Protein AF-A0A0D2N0Z2-F1 (afdb_monomer_lite)

Foldseek 3Di:
DPPDDPDPPPPPDDDPPPPDDDPDPAQKDFDPDQPAKDALVVLVVCLVQALLSNCVVLQVLLVVLVVVCVVLVPDPPDPPPCVVVSSVLSVVFKAFPPNIKGFTQWMKGWAQFLARDIDIQIAGLVDLQFKFKFFDPPPPPPVPDDDDDQDDGIWMKGFLTKIKTWIAGHDPSDPDRGTDIAIKTKIFTWDWDPVQSPDDPPFFTKIFQDDSNDPRGIHIDRSSRTNHTWHWAAPPVQPQPCPVLDDRHPSNSNSRHHRMTTTCCVPDPRSVVVVVQPSRPRPVVSVPDD

Radius of gyration: 21.69 Å; chains: 1; bounding box: 53×76×48 Å

Organism: Hypholoma sublateritium (strain FD-334 SS-4) (NCBI:txid945553)

Sequence (290 aa):
IRHKLNESNKIREVLIREEGPELPASGYHIGKTQVHPLDLGAFAQRSSTDHAAKDFTKNLKEHLLLRIHAGLKIATKNPESGASDAAQSAQTTVLIKDNRIFNHKLARFYHTTYDVRQSEDVINPRTPHCDIVLLSDTKSGDVNQPVAGSAHRFLYARVIGIYHVNVVYIGVGMTGYKPIRFDFLHVRWFQLDPTQARGSALRLDRVSFPPIAGKDAFSFLDPSLVLRGCHLIPAYSLKRRNLEGIQLSELSKDKNDWKSYYVNRFADRDMAVRYHWGLGIGHIYSHGGA

Secondary structure (DSSP, 8-state):
-----SS-TT-------PPPPSS-SSSEEE----SSEEEHHHHHHHTTT-GGGTTHHHHHHHHHHHHHHHHTT-----TTTTHHHHHHHHHHHEEEEEEEEEEES-EEEEEE-TTS-EEEEEE-TTSSTTEEEEE-------TTS--TT----EEEEEEEEEEEEEEEE-STT----PPEEEEEEEEEEPEE-TTT-S--TTS--EEEPPPTTSTTSEEEE-GGGEEEE--EEE-GGG-BS-TT---S-TTTTGGG-BS-EEE-TTSSHHHHHHTSTT--TT-GGGG---

Structure (mmCIF, N/CA/C/O backbone):
data_AF-A0A0D2N0Z2-F1
#
_entry.id   AF-A0A0D2N0Z2-F1
#
loop_
_atom_site.group_PDB
_atom_site.id
_atom_site.type_symbol
_atom_site.label_atom_id
_atom_site.label_alt_id
_atom_site.label_comp_id
_atom_site.label_asym_id
_atom_site.label_entity_id
_atom_site.label_seq_id
_atom_site.pdbx_PDB_ins_code
_atom_site.Cartn_x
_atom_site.Cartn_y
_atom_site.Cartn_z
_atom_site.occupancy
_atom_site.B_iso_or_equiv
_atom_site.auth_seq_id
_atom_site.auth_comp_id
_atom_site.auth_asym_id
_atom_site.auth_atom_id
_atom_site.pdbx_PDB_model_num
ATOM 1 N N . ILE A 1 1 ? 3.698 -47.951 -18.303 1.00 41.03 1 ILE A N 1
ATOM 2 C CA . ILE A 1 1 ? 3.038 -47.596 -17.020 1.00 41.03 1 ILE A CA 1
ATOM 3 C C . ILE A 1 1 ? 1.730 -46.877 -17.354 1.00 41.03 1 ILE A C 1
ATOM 5 O O . ILE A 1 1 ? 1.651 -45.659 -17.342 1.00 41.03 1 ILE A O 1
ATOM 9 N N . ARG A 1 2 ? 0.739 -47.644 -17.822 1.00 35.34 2 ARG A N 1
ATOM 10 C CA . ARG A 1 2 ? -0.527 -47.157 -18.405 1.00 35.34 2 ARG A CA 1
ATOM 11 C C . ARG A 1 2 ? -1.734 -47.886 -17.797 1.00 35.34 2 ARG A C 1
ATOM 13 O O . ARG A 1 2 ? -2.730 -48.125 -18.458 1.00 35.34 2 ARG A O 1
ATOM 20 N N . HIS A 1 3 ? -1.635 -48.263 -16.525 1.00 32.38 3 HIS A N 1
ATOM 21 C CA . HIS A 1 3 ? -2.705 -48.972 -15.830 1.00 32.38 3 HIS A CA 1
ATOM 22 C C . HIS A 1 3 ? -2.626 -48.672 -14.331 1.00 32.38 3 HIS A C 1
ATOM 24 O O . HIS A 1 3 ? -1.999 -49.416 -13.588 1.00 32.38 3 HIS A O 1
ATOM 30 N N . LYS A 1 4 ? -3.159 -47.516 -13.910 1.00 34.09 4 LYS A N 1
ATOM 31 C CA . LYS A 1 4 ? -3.515 -47.193 -12.508 1.00 34.09 4 LYS A CA 1
ATOM 32 C C . LYS A 1 4 ? -4.279 -45.860 -12.432 1.00 34.09 4 LYS A C 1
ATOM 34 O O . LYS A 1 4 ? -3.919 -44.952 -11.698 1.00 34.09 4 LYS A O 1
ATOM 39 N N . LEU A 1 5 ? -5.325 -45.736 -13.252 1.00 36.50 5 LEU A N 1
ATOM 40 C CA . LEU A 1 5 ? -6.133 -44.516 -13.383 1.00 36.50 5 LEU A CA 1
ATOM 41 C C . LEU A 1 5 ? -7.601 -44.719 -12.971 1.00 36.50 5 LEU A C 1
ATOM 43 O O . LEU A 1 5 ? -8.443 -43.945 -13.394 1.00 36.50 5 LEU A O 1
ATOM 47 N N . ASN A 1 6 ? -7.931 -45.731 -12.153 1.00 34.06 6 ASN A N 1
ATOM 48 C CA . ASN A 1 6 ? -9.344 -46.075 -11.920 1.00 34.06 6 ASN A CA 1
ATOM 49 C C . ASN A 1 6 ? -9.819 -46.256 -10.470 1.00 34.06 6 ASN A C 1
ATOM 51 O O . ASN A 1 6 ? -10.928 -46.734 -10.278 1.00 34.06 6 ASN A O 1
ATOM 55 N N . GLU A 1 7 ? -9.068 -45.816 -9.452 1.00 36.16 7 GLU A N 1
ATOM 56 C CA . GLU A 1 7 ? -9.547 -45.893 -8.052 1.00 36.16 7 GLU A CA 1
ATOM 57 C C . GLU A 1 7 ? -9.571 -44.569 -7.274 1.00 36.16 7 GLU A C 1
ATOM 59 O O . GLU A 1 7 ? -9.872 -44.559 -6.086 1.00 36.16 7 GLU A O 1
ATOM 64 N N . SER A 1 8 ? -9.350 -43.417 -7.915 1.00 35.53 8 SER A N 1
ATOM 65 C CA . SER A 1 8 ? -9.354 -42.128 -7.195 1.00 35.53 8 SER A CA 1
ATOM 66 C C . SER A 1 8 ? -10.651 -41.314 -7.330 1.00 35.53 8 SER A C 1
ATOM 68 O O . SER A 1 8 ? -10.696 -40.159 -6.912 1.00 35.53 8 SER A O 1
ATOM 70 N N . ASN A 1 9 ? -11.726 -41.906 -7.865 1.00 32.72 9 ASN A N 1
ATOM 71 C CA . ASN A 1 9 ? -13.028 -41.246 -8.061 1.00 32.72 9 ASN A CA 1
ATOM 72 C C . ASN A 1 9 ? -13.924 -41.196 -6.803 1.00 32.72 9 ASN A C 1
ATOM 74 O O . ASN A 1 9 ? -15.117 -40.932 -6.916 1.00 32.72 9 ASN A O 1
ATOM 78 N N . LYS A 1 10 ? -13.372 -41.411 -5.601 1.00 32.81 10 LYS A N 1
ATOM 79 C CA . LYS A 1 10 ? -14.132 -41.384 -4.334 1.00 32.81 10 LYS A CA 1
ATOM 80 C C . LYS A 1 10 ? -13.647 -40.375 -3.286 1.00 32.81 10 LYS A C 1
ATOM 82 O O . LYS A 1 10 ? -14.035 -40.472 -2.130 1.00 32.81 10 LYS A O 1
ATOM 87 N N . ILE A 1 11 ? -12.854 -39.376 -3.682 1.00 33.84 11 ILE A N 1
ATOM 88 C CA . ILE A 1 11 ? -12.505 -38.233 -2.817 1.00 33.84 11 ILE A CA 1
ATOM 89 C C . ILE A 1 11 ? -12.782 -36.930 -3.578 1.00 33.84 11 ILE A C 1
ATOM 91 O O . ILE A 1 11 ? -11.880 -36.202 -3.987 1.00 33.84 11 ILE A O 1
ATOM 95 N N . ARG A 1 12 ? -14.063 -36.667 -3.839 1.00 35.12 12 ARG A N 1
ATOM 96 C CA . ARG A 1 12 ? -14.563 -35.382 -4.343 1.00 35.12 12 ARG A CA 1
ATOM 97 C C . ARG A 1 12 ? -15.695 -34.913 -3.440 1.00 35.12 12 ARG A C 1
ATOM 99 O O . ARG A 1 12 ? -16.848 -35.115 -3.768 1.00 35.12 12 ARG A O 1
ATOM 106 N N . GLU A 1 13 ? -15.307 -34.345 -2.306 1.00 33.53 13 GLU A N 1
ATOM 107 C CA . GLU A 1 13 ? -16.068 -33.500 -1.368 1.00 33.53 13 GLU A CA 1
ATOM 108 C C . GLU A 1 13 ? -15.085 -33.308 -0.195 1.00 33.53 13 GLU A C 1
ATOM 110 O O . GLU A 1 13 ? -14.589 -34.285 0.346 1.00 33.53 13 GLU A O 1
ATOM 115 N N . VAL A 1 14 ? -14.585 -32.139 0.200 1.00 33.41 14 VAL A N 1
ATOM 116 C CA . VAL A 1 14 ? -15.160 -30.800 0.265 1.00 33.41 14 VAL A CA 1
ATOM 117 C C . VAL A 1 14 ? -14.013 -29.798 0.058 1.00 33.41 14 VAL A C 1
ATOM 119 O O . VAL A 1 14 ? -13.230 -29.522 0.963 1.00 33.41 14 VAL A O 1
ATOM 122 N N . LEU A 1 15 ? -13.892 -29.246 -1.147 1.00 32.44 15 LEU A N 1
ATOM 123 C CA . LEU A 1 15 ? -13.246 -27.950 -1.351 1.00 32.44 15 LEU A CA 1
ATOM 124 C C . LEU A 1 15 ? -14.391 -27.014 -1.695 1.00 32.44 15 LEU A C 1
ATOM 126 O O . LEU A 1 15 ? -14.831 -26.963 -2.843 1.00 32.44 15 LEU A O 1
ATOM 130 N N . ILE A 1 16 ? -14.906 -26.321 -0.679 1.00 32.94 16 ILE A N 1
ATOM 131 C CA . ILE A 1 16 ? -15.735 -25.139 -0.888 1.00 32.94 16 ILE A CA 1
ATOM 132 C C . ILE A 1 16 ? -14.822 -24.155 -1.624 1.00 32.94 16 ILE A C 1
ATOM 134 O O . ILE A 1 16 ? -14.014 -23.452 -1.021 1.00 32.94 16 ILE A O 1
ATOM 138 N N . ARG A 1 17 ? -14.869 -24.189 -2.958 1.00 32.50 17 ARG A N 1
ATOM 139 C CA . ARG A 1 17 ? -14.455 -23.060 -3.777 1.00 32.50 17 ARG A CA 1
ATOM 140 C C . ARG A 1 17 ? -15.407 -21.948 -3.374 1.00 32.50 17 ARG A C 1
ATOM 142 O O . ARG A 1 17 ? -16.587 -22.025 -3.699 1.00 32.50 17 ARG A O 1
ATOM 149 N N . GLU A 1 18 ? -14.905 -20.965 -2.632 1.00 40.91 18 GLU A N 1
ATOM 150 C CA . GLU A 1 18 ? -15.540 -19.651 -2.629 1.00 40.91 18 GLU A CA 1
ATOM 151 C C . GLU A 1 18 ? -15.793 -19.295 -4.097 1.00 40.91 18 GLU A C 1
ATOM 153 O O . GLU A 1 18 ? -14.866 -19.341 -4.916 1.00 40.91 18 GLU A O 1
ATOM 158 N N . GLU A 1 19 ? -17.060 -19.067 -4.442 1.00 33.81 19 GLU A N 1
ATOM 159 C CA . GLU A 1 19 ? -17.438 -18.618 -5.773 1.00 33.81 19 GLU A CA 1
ATOM 160 C C . GLU A 1 19 ? -16.585 -17.396 -6.122 1.00 33.81 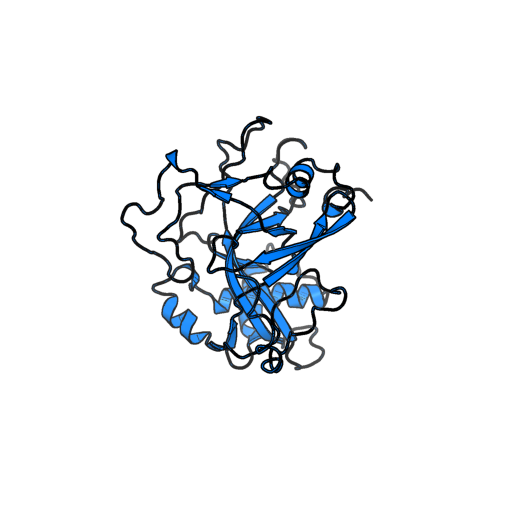19 GLU A C 1
ATOM 162 O O . GLU A 1 19 ? -16.456 -16.454 -5.332 1.00 33.81 19 GLU A O 1
ATOM 167 N N . GLY A 1 20 ? -15.929 -17.450 -7.284 1.00 37.91 20 GLY A N 1
ATOM 168 C CA . GLY A 1 20 ? -15.221 -16.291 -7.813 1.00 37.91 20 GLY A CA 1
ATOM 169 C C . GLY A 1 20 ? -16.213 -15.132 -7.925 1.00 37.91 20 GLY A C 1
ATOM 170 O O . GLY A 1 20 ? -17.356 -15.376 -8.313 1.00 37.91 20 GLY A O 1
ATOM 171 N N . PRO A 1 21 ? -15.827 -13.901 -7.551 1.00 41.78 21 PRO A N 1
ATOM 172 C CA . PRO A 1 21 ? -16.776 -12.803 -7.500 1.00 41.78 21 PRO A CA 1
ATOM 173 C C . PRO A 1 21 ? -17.404 -12.582 -8.880 1.00 41.78 21 PRO A C 1
ATOM 175 O O . PRO A 1 21 ? -16.695 -12.544 -9.888 1.00 41.78 21 PRO A O 1
ATOM 178 N N . GLU A 1 22 ? -18.731 -12.410 -8.903 1.00 40.56 22 GLU A N 1
ATOM 179 C CA . GLU A 1 22 ? -19.436 -11.707 -9.979 1.00 40.56 22 GLU A CA 1
ATOM 180 C C . GLU A 1 22 ? -18.646 -10.441 -10.343 1.00 40.56 22 GLU A C 1
ATOM 182 O O . GLU A 1 22 ? -18.073 -9.821 -9.441 1.00 40.56 22 GLU A O 1
ATOM 187 N N . LEU A 1 23 ? -18.595 -10.092 -11.641 1.00 42.06 23 LEU A N 1
ATOM 188 C CA . LEU A 1 23 ? -17.941 -8.892 -12.197 1.00 42.06 23 LEU A CA 1
ATOM 189 C C . LEU A 1 23 ? -17.835 -7.786 -11.139 1.00 42.06 23 LEU A C 1
ATOM 191 O O . LEU A 1 23 ? -18.859 -7.208 -10.759 1.00 42.06 23 LEU A O 1
ATOM 195 N N . PRO A 1 24 ? -16.643 -7.542 -10.574 1.00 48.78 24 PRO A N 1
ATOM 196 C CA . PRO A 1 24 ? -16.599 -6.885 -9.290 1.00 48.78 24 PRO A CA 1
ATOM 197 C C . PRO A 1 24 ? -16.927 -5.411 -9.507 1.00 48.78 24 PRO A C 1
ATOM 199 O O . PRO A 1 24 ? -16.174 -4.671 -10.131 1.00 48.78 24 PRO A O 1
ATOM 202 N N . ALA A 1 25 ? -18.053 -4.970 -8.941 1.00 57.12 25 ALA A N 1
ATOM 203 C CA . ALA A 1 25 ? -18.424 -3.556 -8.833 1.00 57.12 25 ALA A CA 1
ATOM 204 C C . ALA A 1 25 ? -17.353 -2.713 -8.095 1.00 57.12 25 ALA A C 1
ATOM 206 O O . ALA A 1 25 ? -17.430 -1.489 -8.055 1.00 57.12 25 ALA A O 1
ATOM 207 N N . SER A 1 26 ? -16.357 -3.381 -7.503 1.00 73.81 26 SER A N 1
ATOM 208 C CA . SER A 1 26 ? -15.187 -2.839 -6.823 1.00 73.81 26 SER A CA 1
ATOM 209 C C . SER A 1 26 ? -13.918 -3.171 -7.619 1.00 73.81 26 SER A C 1
ATOM 211 O O . SER A 1 26 ? -13.716 -4.316 -8.009 1.00 73.81 26 SER A O 1
ATOM 213 N N . GLY A 1 27 ? -13.006 -2.208 -7.790 1.00 91.12 27 GLY A N 1
ATOM 214 C CA . GLY A 1 27 ? -11.714 -2.415 -8.474 1.00 91.12 27 GLY A CA 1
ATOM 215 C C . GLY A 1 27 ? -10.753 -3.392 -7.773 1.00 91.12 27 GLY A C 1
ATOM 216 O O . GLY A 1 27 ? -9.663 -3.664 -8.269 1.00 91.12 27 GLY A O 1
ATOM 217 N N . TYR A 1 28 ? -11.136 -3.941 -6.620 1.00 96.06 28 TYR A N 1
ATOM 218 C CA . TYR A 1 28 ? -10.357 -4.924 -5.874 1.00 96.06 28 TYR A CA 1
ATOM 219 C C . TYR A 1 28 ? -11.251 -5.859 -5.049 1.00 96.06 28 TYR A C 1
ATOM 221 O O . TYR A 1 28 ? -12.421 -5.564 -4.780 1.00 96.06 28 TYR A O 1
ATOM 229 N N . HIS A 1 29 ? -10.665 -6.967 -4.592 1.00 96.75 29 HIS A N 1
ATOM 230 C CA . HIS A 1 29 ? -11.267 -7.920 -3.666 1.00 96.75 29 HIS A CA 1
ATOM 231 C C . HIS A 1 29 ? -10.334 -8.227 -2.482 1.00 96.75 29 HIS A C 1
ATOM 233 O O . HIS A 1 29 ? -9.195 -8.667 -2.664 1.00 96.75 29 HIS A O 1
ATOM 239 N N . ILE A 1 30 ? -10.853 -8.049 -1.262 1.00 97.00 30 ILE A N 1
ATOM 240 C CA . ILE A 1 30 ? -10.244 -8.471 0.008 1.00 97.00 30 ILE A CA 1
ATOM 241 C C . ILE A 1 30 ? -11.277 -9.292 0.789 1.00 97.00 30 ILE A C 1
ATOM 243 O O . ILE A 1 30 ? -12.461 -8.941 0.853 1.00 97.00 30 ILE A O 1
ATOM 247 N N . GLY A 1 31 ? -10.820 -10.392 1.394 1.00 93.88 31 GLY A N 1
ATOM 248 C CA . GLY A 1 31 ? -11.668 -11.354 2.096 1.00 93.88 31 GLY A CA 1
ATOM 249 C C . GLY A 1 31 ? -12.606 -10.705 3.118 1.00 93.88 31 GLY A C 1
ATOM 250 O O . GLY A 1 31 ? -12.283 -9.702 3.758 1.00 93.88 31 GLY A O 1
ATOM 251 N N . LYS A 1 32 ? -13.811 -11.268 3.275 1.00 93.25 32 LYS A N 1
ATOM 252 C CA . LYS A 1 32 ? -14.826 -10.735 4.204 1.00 93.25 32 LYS A CA 1
ATOM 253 C C . LYS A 1 32 ? -14.833 -11.391 5.578 1.00 93.25 32 LYS A C 1
ATOM 255 O O . LYS A 1 32 ? -15.519 -10.914 6.478 1.00 93.25 32 LYS A O 1
ATOM 260 N N . THR A 1 33 ? -14.066 -12.460 5.736 1.00 93.25 33 THR A N 1
ATOM 261 C CA . THR A 1 33 ? -14.016 -13.239 6.966 1.00 93.25 33 THR A CA 1
ATOM 262 C C . THR A 1 33 ? -13.331 -12.462 8.090 1.00 93.25 33 THR A C 1
ATOM 264 O O . THR A 1 33 ? -12.430 -11.654 7.867 1.00 93.25 33 THR A O 1
ATOM 267 N N . GLN A 1 34 ? -13.759 -12.724 9.320 1.00 94.62 34 GLN A N 1
ATOM 268 C CA . GLN A 1 34 ? -13.228 -12.104 10.539 1.00 94.62 34 GLN A CA 1
ATOM 269 C C . GLN A 1 34 ? -12.379 -13.091 11.362 1.00 94.62 34 GLN A C 1
ATOM 271 O O . GLN A 1 34 ? -12.234 -12.955 12.571 1.00 94.62 34 GLN A O 1
ATOM 276 N N . VAL A 1 35 ? -11.806 -14.100 10.694 1.00 92.25 35 VAL A N 1
ATOM 277 C CA . VAL A 1 35 ? -11.124 -15.256 11.317 1.00 92.25 35 VAL A CA 1
ATOM 278 C C . VAL A 1 35 ? -9.760 -14.895 11.918 1.00 92.25 35 VAL A C 1
ATOM 280 O O . VAL A 1 35 ? -9.269 -15.588 12.806 1.00 92.25 35 VAL A O 1
ATOM 283 N N . HIS A 1 36 ? -9.142 -13.803 11.466 1.00 94.19 36 HIS A N 1
ATOM 284 C CA . HIS A 1 36 ? -7.829 -13.358 11.937 1.00 94.19 36 HIS A CA 1
ATOM 285 C C . HIS A 1 36 ? -7.902 -11.954 12.560 1.00 94.19 36 HIS A C 1
ATOM 287 O O . HIS A 1 36 ? -7.399 -10.997 11.962 1.00 94.19 36 HIS A O 1
ATOM 293 N N . PRO A 1 37 ? -8.551 -11.804 13.731 1.00 96.81 37 PRO A N 1
ATOM 294 C CA . PRO A 1 37 ? -8.591 -10.534 14.440 1.00 96.81 37 PRO A CA 1
ATOM 295 C C . PRO A 1 37 ? -7.215 -10.192 15.019 1.00 96.81 37 PRO A C 1
ATOM 297 O O . PRO A 1 37 ? -6.503 -11.057 15.528 1.00 96.81 37 PRO A O 1
ATOM 300 N N . LEU A 1 38 ? -6.870 -8.912 14.981 1.00 96.19 38 LEU A N 1
ATOM 301 C CA . LEU A 1 38 ? -5.719 -8.324 15.649 1.00 96.19 38 LEU A CA 1
ATOM 302 C C . LEU A 1 38 ? -6.203 -7.177 16.532 1.00 96.19 38 LEU A C 1
ATOM 304 O O . LEU A 1 38 ? -6.958 -6.315 16.079 1.00 96.19 38 LEU A O 1
ATOM 308 N N . ASP A 1 39 ? -5.753 -7.175 17.782 1.00 95.75 39 ASP A N 1
ATOM 309 C CA . ASP A 1 39 ? -6.030 -6.099 18.729 1.00 95.75 39 ASP A CA 1
ATOM 310 C C . ASP A 1 39 ? -5.120 -4.900 18.442 1.00 95.75 39 ASP A C 1
ATOM 312 O O . ASP A 1 39 ? -3.901 -5.047 18.306 1.00 95.75 39 ASP A O 1
ATOM 316 N N . LEU A 1 40 ? -5.695 -3.701 18.375 1.00 94.88 40 LEU A N 1
ATOM 317 C CA . LEU A 1 40 ? -4.927 -2.468 18.211 1.00 94.88 40 LEU A CA 1
ATOM 318 C C . LEU A 1 40 ? -3.987 -2.192 19.394 1.00 94.88 40 LEU A C 1
ATOM 320 O O . LEU A 1 40 ? -2.936 -1.577 19.208 1.00 94.88 40 LEU A O 1
ATOM 324 N N . GLY A 1 41 ? -4.299 -2.707 20.585 1.00 93.62 41 GLY A N 1
ATOM 325 C CA . GLY A 1 41 ? -3.403 -2.685 21.740 1.00 93.62 41 GLY A CA 1
ATOM 326 C C . GLY A 1 41 ? -2.081 -3.417 21.485 1.00 93.62 41 GLY A C 1
ATOM 327 O O . GLY A 1 41 ? -1.037 -2.979 21.964 1.00 93.62 41 GLY A O 1
ATOM 328 N N . ALA A 1 42 ? -2.078 -4.466 20.654 1.00 91.81 42 ALA A N 1
ATOM 329 C CA . ALA A 1 42 ? -0.847 -5.168 20.285 1.00 91.81 42 ALA A CA 1
ATOM 330 C C . ALA A 1 42 ? 0.070 -4.306 19.398 1.00 91.81 42 ALA A C 1
ATOM 332 O O . ALA A 1 42 ? 1.292 -4.390 19.509 1.00 91.81 42 ALA A O 1
ATOM 333 N N . PHE A 1 43 ? -0.495 -3.445 18.544 1.00 92.62 43 PHE A N 1
ATOM 334 C CA . PHE A 1 43 ? 0.292 -2.481 17.768 1.00 92.62 43 PHE A CA 1
ATOM 335 C C . PHE A 1 43 ? 0.863 -1.376 18.659 1.00 92.62 43 PHE A C 1
ATOM 337 O O . PHE A 1 43 ? 2.021 -1.007 18.493 1.00 92.62 43 PHE A O 1
ATOM 344 N N . ALA A 1 44 ? 0.098 -0.912 19.652 1.00 92.12 44 ALA A N 1
ATOM 345 C CA . ALA A 1 44 ? 0.581 0.061 20.631 1.00 92.12 44 ALA A CA 1
ATOM 346 C C . ALA A 1 44 ? 1.755 -0.483 21.465 1.00 92.12 44 ALA A C 1
ATOM 348 O O . ALA A 1 44 ? 2.719 0.230 21.712 1.00 92.12 44 ALA A O 1
ATOM 349 N N . GLN A 1 45 ? 1.737 -1.764 21.844 1.00 92.31 45 GLN A N 1
ATOM 350 C CA . GLN A 1 45 ? 2.876 -2.386 22.534 1.00 92.31 45 GLN A CA 1
ATOM 351 C C . GLN A 1 45 ? 4.130 -2.472 21.650 1.00 92.31 45 GLN A C 1
ATOM 353 O O . GLN A 1 45 ? 5.248 -2.392 22.151 1.00 92.31 45 GLN A O 1
ATOM 358 N N . ARG A 1 46 ? 3.948 -2.620 20.333 1.00 91.56 46 ARG A N 1
ATOM 359 C CA . ARG A 1 46 ? 5.039 -2.700 19.351 1.00 91.56 46 ARG A CA 1
ATOM 360 C C . ARG A 1 46 ? 5.566 -1.338 18.911 1.00 91.56 46 ARG A C 1
ATOM 362 O O . ARG A 1 46 ? 6.634 -1.288 18.314 1.00 91.56 46 ARG A O 1
ATOM 369 N N . SER A 1 47 ? 4.867 -0.235 19.178 1.00 88.31 47 SER A N 1
ATOM 370 C CA . SER A 1 47 ? 5.249 1.083 18.652 1.00 88.31 47 SER A CA 1
ATOM 371 C C . SER A 1 47 ? 6.599 1.590 19.167 1.00 88.31 47 SER A C 1
ATOM 373 O O . SER A 1 47 ? 7.188 2.476 18.552 1.00 88.31 47 SER A O 1
ATOM 375 N N . SER A 1 48 ? 7.080 1.065 20.299 1.00 86.56 48 SER A N 1
ATOM 376 C CA . SER A 1 48 ? 8.392 1.394 20.869 1.00 86.56 48 SER A CA 1
ATOM 377 C C . SER A 1 48 ? 9.552 0.679 20.170 1.00 86.56 48 SER A C 1
ATOM 379 O O . SER A 1 48 ? 10.679 1.163 20.236 1.00 86.56 48 SER A O 1
ATOM 381 N N . THR A 1 49 ? 9.291 -0.448 19.502 1.00 88.06 49 THR A N 1
ATOM 382 C CA . THR A 1 49 ? 10.321 -1.314 18.908 1.00 88.06 49 THR A CA 1
ATOM 383 C C . THR A 1 49 ? 10.211 -1.451 17.391 1.00 88.06 49 THR A C 1
ATOM 385 O O . THR A 1 49 ? 11.222 -1.695 16.741 1.00 88.06 49 THR A O 1
ATOM 388 N N . ASP A 1 50 ? 9.023 -1.273 16.809 1.00 90.88 50 ASP A N 1
ATOM 389 C CA . ASP A 1 50 ? 8.774 -1.387 15.371 1.00 90.88 50 ASP A CA 1
ATOM 390 C C . ASP A 1 50 ? 8.269 -0.056 14.796 1.00 90.88 50 ASP A C 1
ATOM 392 O O . ASP A 1 50 ? 7.157 0.397 15.083 1.00 90.88 50 ASP A O 1
ATOM 396 N N . HIS A 1 51 ? 9.075 0.552 13.921 1.00 90.69 51 HIS A N 1
ATOM 397 C CA . HIS A 1 51 ? 8.740 1.816 13.262 1.00 90.69 51 HIS A CA 1
ATOM 398 C C . HIS A 1 51 ? 7.449 1.761 12.436 1.00 90.69 51 HIS A C 1
ATOM 400 O O . HIS A 1 51 ? 6.762 2.774 12.339 1.00 90.69 51 HIS A O 1
ATOM 406 N N . ALA A 1 52 ? 7.084 0.603 11.881 1.00 92.94 52 ALA A N 1
ATOM 407 C CA . ALA A 1 52 ? 5.840 0.457 11.131 1.00 92.94 52 ALA A CA 1
ATOM 408 C C . ALA A 1 52 ? 4.609 0.376 12.056 1.00 92.94 52 ALA A C 1
ATOM 410 O O . ALA A 1 52 ? 3.489 0.622 11.623 1.00 92.94 52 ALA A O 1
ATOM 411 N N . ALA A 1 53 ? 4.783 0.038 13.338 1.00 93.81 53 ALA A N 1
ATOM 412 C CA . ALA A 1 53 ? 3.697 0.045 14.323 1.00 93.81 53 ALA A CA 1
ATOM 413 C C . ALA A 1 53 ? 3.507 1.417 14.995 1.00 93.81 53 ALA A C 1
ATOM 415 O O . ALA A 1 53 ? 2.554 1.613 15.755 1.00 93.81 53 ALA A O 1
ATOM 416 N N . LYS A 1 54 ? 4.411 2.369 14.743 1.00 92.44 54 LYS A N 1
ATOM 417 C CA . LYS A 1 54 ? 4.388 3.682 15.382 1.00 92.44 54 LYS A CA 1
ATOM 418 C C . LYS A 1 54 ? 3.123 4.458 15.013 1.00 92.44 54 LYS A C 1
ATOM 420 O O . LYS A 1 54 ? 2.785 4.589 13.841 1.00 92.44 54 LYS A O 1
ATOM 425 N N . ASP A 1 55 ? 2.430 4.965 16.035 1.00 92.88 55 ASP A N 1
ATOM 426 C CA . ASP A 1 55 ? 1.198 5.755 15.905 1.00 92.88 55 ASP A CA 1
ATOM 427 C C . ASP A 1 55 ? 0.093 5.069 15.070 1.00 92.88 55 ASP A C 1
ATOM 429 O O . ASP A 1 55 ? -0.802 5.732 14.547 1.00 92.88 55 ASP A O 1
ATOM 433 N N . PHE A 1 56 ? 0.116 3.731 14.971 1.00 95.25 56 PHE A N 1
ATOM 434 C CA . PHE A 1 56 ? -0.734 2.951 14.062 1.00 95.25 56 PHE A CA 1
ATOM 435 C C . PHE A 1 56 ? -2.221 3.309 14.183 1.00 95.25 56 PHE A C 1
ATOM 437 O O . PHE A 1 56 ? -2.859 3.670 13.198 1.00 95.25 56 PHE A O 1
ATOM 444 N N . THR A 1 57 ? -2.783 3.254 15.394 1.00 95.94 57 THR A N 1
ATOM 445 C CA . THR A 1 57 ? -4.209 3.540 15.626 1.00 95.94 57 THR A CA 1
ATOM 446 C C . THR A 1 57 ? -4.565 4.987 15.307 1.00 95.94 57 THR A C 1
ATOM 448 O O . THR A 1 57 ? -5.617 5.246 14.722 1.00 95.94 57 THR A O 1
ATOM 451 N N . LYS A 1 58 ? -3.685 5.926 15.670 1.00 95.06 58 LYS A N 1
ATOM 452 C CA . LYS A 1 58 ? -3.880 7.355 15.420 1.00 95.06 58 LYS A CA 1
ATOM 453 C C . LYS A 1 58 ? -3.952 7.617 13.914 1.00 95.06 58 LYS A C 1
ATOM 455 O O . LYS A 1 58 ? -4.957 8.146 13.441 1.00 95.06 58 LYS A O 1
ATOM 460 N N . ASN A 1 59 ? -2.944 7.148 13.181 1.00 95.25 59 ASN A N 1
ATOM 461 C CA . ASN A 1 59 ? -2.835 7.292 11.730 1.00 95.25 59 ASN A CA 1
ATOM 462 C C . ASN A 1 59 ? -3.977 6.564 11.000 1.00 95.25 59 ASN A C 1
ATOM 464 O O . ASN A 1 59 ? -4.456 7.029 9.968 1.00 95.25 59 ASN A O 1
ATOM 468 N N . LEU A 1 60 ? -4.451 5.435 11.543 1.00 97.06 60 LEU A N 1
ATOM 469 C CA . LEU A 1 60 ? -5.564 4.680 10.969 1.00 97.06 60 LEU A CA 1
ATOM 470 C C . LEU A 1 60 ? -6.861 5.481 11.067 1.00 97.06 60 LEU A C 1
ATOM 472 O O . LEU A 1 60 ? -7.581 5.596 10.079 1.00 97.06 60 LEU A O 1
ATOM 476 N N . LYS A 1 61 ? -7.153 6.069 12.231 1.00 96.88 61 LYS A N 1
ATOM 477 C CA . LYS A 1 61 ? -8.335 6.922 12.402 1.00 96.88 61 LYS A CA 1
ATOM 478 C C . LYS A 1 61 ? -8.302 8.136 11.476 1.00 96.88 61 LYS A C 1
ATOM 480 O O . LYS A 1 61 ? -9.322 8.439 10.867 1.00 96.88 61 LYS A O 1
ATOM 485 N N . GLU A 1 62 ? -7.148 8.786 11.331 1.00 95.44 62 GLU A N 1
ATOM 486 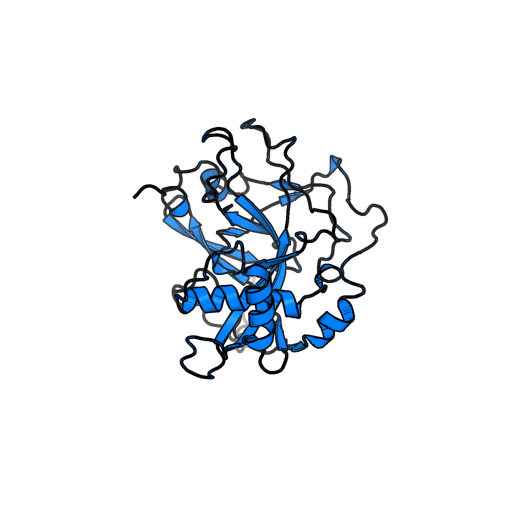C CA . GLU A 1 62 ? -6.968 9.911 10.401 1.00 95.44 62 GLU A CA 1
ATOM 487 C C . GLU A 1 62 ? -7.231 9.487 8.948 1.00 95.44 62 GLU A C 1
ATOM 489 O O . GLU A 1 62 ? -8.034 10.111 8.254 1.00 95.44 62 GLU A O 1
ATOM 494 N N . HIS A 1 63 ? -6.648 8.365 8.512 1.00 95.25 63 HIS A N 1
ATOM 495 C CA . HIS A 1 63 ? -6.885 7.795 7.183 1.00 95.25 63 HIS A CA 1
ATOM 496 C C . HIS A 1 63 ? -8.370 7.469 6.934 1.00 95.25 63 HIS A C 1
ATOM 498 O O . HIS A 1 63 ? -8.907 7.749 5.861 1.00 95.25 63 HIS A O 1
ATOM 504 N N . LEU A 1 64 ? -9.049 6.884 7.924 1.00 95.69 64 LEU A N 1
ATOM 505 C CA . LEU A 1 64 ? -10.467 6.534 7.831 1.00 95.69 64 LEU A CA 1
ATOM 506 C C . LEU A 1 64 ? -11.364 7.773 7.800 1.00 95.69 64 LEU A C 1
ATOM 508 O O . LEU A 1 64 ? -12.315 7.795 7.021 1.00 95.69 64 LEU A O 1
ATOM 512 N N . LEU A 1 65 ? -11.065 8.801 8.603 1.00 94.19 65 LEU A N 1
ATOM 513 C CA . LEU A 1 65 ? -11.853 10.035 8.636 1.00 94.19 65 LEU A CA 1
ATOM 514 C C . LEU A 1 65 ? -11.907 10.688 7.252 1.00 94.19 65 LEU A C 1
ATOM 516 O O . LEU A 1 65 ? -12.993 11.024 6.785 1.00 94.19 65 LEU A O 1
ATOM 520 N N . LEU A 1 66 ? -10.760 10.794 6.572 1.00 92.06 66 LEU A N 1
ATOM 521 C CA . LEU A 1 66 ? -10.680 11.360 5.221 1.00 92.06 66 LEU A CA 1
ATOM 522 C C . LEU A 1 66 ? -11.595 10.616 4.237 1.00 92.06 66 LEU A C 1
ATOM 524 O O . LEU A 1 66 ? -12.300 11.234 3.440 1.00 92.06 66 LEU A O 1
ATOM 528 N N . ARG A 1 67 ? -11.639 9.283 4.327 1.00 92.25 67 ARG A N 1
ATOM 529 C CA . ARG A 1 67 ? -12.480 8.438 3.463 1.00 92.25 67 ARG A CA 1
ATOM 530 C C . ARG A 1 67 ? -13.963 8.547 3.807 1.00 92.25 67 ARG A C 1
ATOM 532 O O . ARG A 1 67 ? -14.797 8.575 2.904 1.00 92.25 67 ARG A O 1
ATOM 539 N N . ILE A 1 68 ? -14.297 8.646 5.094 1.00 91.44 68 ILE A N 1
ATOM 540 C CA . ILE A 1 68 ? -15.671 8.872 5.560 1.00 91.44 68 ILE A CA 1
ATOM 541 C C . ILE A 1 68 ? -16.180 10.224 5.049 1.00 91.44 68 ILE A C 1
ATOM 543 O O . ILE A 1 68 ? -17.264 10.287 4.473 1.00 91.44 68 ILE A O 1
ATOM 547 N N . HIS A 1 69 ? -15.394 11.294 5.198 1.00 89.81 69 HIS A N 1
ATOM 548 C CA . HIS A 1 69 ? -15.758 12.629 4.712 1.00 89.81 69 HIS A CA 1
ATOM 549 C C . HIS A 1 69 ? -15.935 12.671 3.197 1.00 89.81 69 HIS A C 1
ATOM 551 O O . HIS A 1 69 ? -16.929 13.226 2.728 1.00 89.81 69 HIS A O 1
ATOM 557 N N . ALA A 1 70 ? -15.043 12.020 2.442 1.00 86.81 70 ALA A N 1
ATOM 558 C CA . ALA A 1 70 ? -15.178 11.890 0.993 1.00 86.81 70 ALA A CA 1
ATOM 559 C C . ALA A 1 70 ? -16.481 11.171 0.596 1.00 86.81 70 ALA A C 1
ATOM 561 O O . ALA A 1 70 ? -17.203 11.642 -0.283 1.00 86.81 70 ALA A O 1
ATOM 562 N N . GLY A 1 71 ? -16.829 10.074 1.281 1.00 83.81 71 GLY A N 1
ATOM 563 C CA . GLY A 1 71 ? -18.073 9.336 1.041 1.00 83.81 71 GLY A CA 1
ATOM 564 C C . GLY A 1 71 ? -19.339 10.126 1.394 1.00 83.81 71 GLY A C 1
ATOM 565 O O . GLY A 1 71 ? -20.342 10.030 0.690 1.00 83.81 71 GLY A O 1
ATOM 566 N N . LEU A 1 72 ? -19.282 10.950 2.444 1.00 82.31 72 LEU A N 1
ATOM 567 C CA . LEU A 1 72 ? -20.384 11.819 2.873 1.00 82.31 72 LEU A CA 1
ATOM 568 C C . LEU A 1 72 ? -20.447 13.154 2.108 1.00 82.31 72 LEU A C 1
ATOM 570 O O . LEU A 1 72 ? -21.349 13.950 2.362 1.00 82.31 72 LEU A O 1
ATOM 574 N N . LYS A 1 73 ? -19.512 13.414 1.180 1.00 79.56 73 LYS A N 1
ATOM 575 C CA . LYS A 1 73 ? -19.352 14.699 0.468 1.00 79.56 73 LYS A CA 1
ATOM 576 C C . LYS A 1 73 ? -19.256 15.907 1.410 1.00 79.56 73 LYS A C 1
ATOM 578 O O . LYS A 1 73 ? -19.682 17.010 1.070 1.00 79.56 73 LYS A O 1
ATOM 583 N N . ILE A 1 74 ? -18.698 15.709 2.601 1.00 71.56 74 ILE A N 1
ATOM 584 C CA . ILE A 1 74 ? -18.462 16.795 3.551 1.00 71.56 74 ILE A CA 1
ATOM 585 C C . ILE A 1 74 ? -17.224 17.544 3.065 1.00 71.56 74 ILE A C 1
ATOM 587 O O . ILE A 1 74 ? -16.135 16.977 3.016 1.00 71.56 74 ILE A O 1
ATOM 591 N N . ALA A 1 75 ? -17.389 18.812 2.681 1.00 58.22 75 ALA A N 1
ATOM 592 C CA . ALA A 1 75 ? -16.265 19.648 2.285 1.00 58.22 75 ALA A CA 1
ATOM 593 C C . ALA A 1 75 ? -15.316 19.830 3.479 1.00 58.22 75 ALA A C 1
ATOM 595 O O . ALA A 1 75 ? -15.659 20.487 4.465 1.00 58.22 75 ALA A O 1
ATOM 596 N N . THR A 1 76 ? -14.112 19.264 3.393 1.00 56.25 76 THR A N 1
ATOM 597 C CA . THR A 1 76 ? -13.004 19.634 4.275 1.00 56.25 76 THR A CA 1
ATOM 598 C C . THR A 1 76 ? -12.695 21.107 4.023 1.00 56.25 76 THR A C 1
ATOM 600 O O . THR A 1 76 ? -12.187 21.457 2.958 1.00 56.25 76 THR A O 1
ATOM 603 N N . LYS A 1 77 ? -13.052 21.993 4.961 1.00 46.94 77 LYS A N 1
ATOM 604 C CA . LYS A 1 77 ? -12.651 23.408 4.897 1.00 46.94 77 LYS A CA 1
ATOM 605 C C . LYS A 1 77 ? -11.116 23.492 4.815 1.00 46.94 77 LYS A C 1
ATOM 607 O O . LYS A 1 77 ? -10.440 22.660 5.412 1.00 46.94 77 LYS A O 1
ATOM 612 N N . ASN A 1 78 ? -10.614 24.465 4.047 1.00 42.16 78 ASN A N 1
ATOM 613 C CA . ASN A 1 78 ? -9.216 24.659 3.626 1.00 42.16 78 ASN A CA 1
ATOM 614 C C . ASN A 1 78 ? -8.128 24.090 4.574 1.00 42.16 78 ASN A C 1
ATOM 616 O O . ASN A 1 78 ? -8.150 24.371 5.774 1.00 42.16 78 ASN A O 1
ATOM 620 N N . PRO A 1 79 ? -7.118 23.373 4.040 1.00 46.41 79 PRO A N 1
ATOM 621 C CA . PRO A 1 79 ? -6.132 22.631 4.834 1.00 46.41 79 PRO A CA 1
ATOM 622 C C . PRO A 1 79 ? -5.126 23.498 5.611 1.00 46.41 79 PRO A C 1
ATOM 624 O O . PRO A 1 79 ? -4.433 22.979 6.483 1.00 46.41 79 PRO A O 1
ATOM 627 N N . GLU A 1 80 ? -5.049 24.804 5.355 1.00 42.94 80 GLU A N 1
ATOM 628 C CA . GLU A 1 80 ? -3.950 25.637 5.867 1.00 42.94 80 GLU A CA 1
ATOM 629 C C . GLU A 1 80 ? -4.144 26.163 7.300 1.00 42.94 80 GLU A C 1
ATOM 631 O O . GLU A 1 80 ? -3.177 26.603 7.915 1.00 42.94 80 GLU A O 1
ATOM 636 N N . SER A 1 81 ? -5.342 26.045 7.895 1.00 41.03 81 SER A N 1
ATOM 637 C CA . SER A 1 81 ? -5.566 26.409 9.311 1.00 41.03 81 SER A CA 1
ATOM 638 C C . SER A 1 81 ? -6.188 25.303 10.183 1.00 41.03 81 SER A C 1
ATOM 640 O O . SER A 1 81 ? -6.501 25.564 11.344 1.00 41.03 81 SER A O 1
ATOM 642 N N . GLY A 1 82 ? -6.386 24.082 9.657 1.00 49.56 82 GLY A N 1
ATOM 643 C CA . GLY A 1 82 ? -7.255 23.058 10.274 1.00 49.56 82 GLY A CA 1
ATOM 644 C C . GLY A 1 82 ? -6.682 21.641 10.421 1.00 49.56 82 GLY A C 1
ATOM 645 O O . GLY A 1 82 ? -7.375 20.765 10.932 1.00 49.56 82 GLY A O 1
ATOM 646 N N . ALA A 1 83 ? -5.436 21.373 10.013 1.00 53.16 83 ALA A N 1
ATOM 647 C CA . ALA A 1 83 ? -4.871 20.013 10.040 1.00 53.16 83 ALA A CA 1
ATOM 648 C C . ALA A 1 83 ? -4.822 19.387 11.453 1.00 53.16 83 ALA A C 1
ATOM 650 O O . ALA A 1 83 ? -5.099 18.199 11.620 1.00 53.16 83 ALA A O 1
ATOM 651 N N . SER A 1 84 ? -4.527 20.194 12.479 1.00 59.31 84 SER A N 1
ATOM 652 C CA . SER A 1 84 ? -4.561 19.761 13.887 1.00 59.31 84 SER A CA 1
ATOM 653 C C . SER A 1 84 ? -5.984 19.426 14.353 1.00 59.31 84 SER A C 1
ATOM 655 O O . SER A 1 84 ? -6.200 18.446 15.064 1.00 59.31 84 SER A O 1
ATOM 657 N N . ASP A 1 85 ? -6.968 20.201 13.893 1.00 70.44 85 ASP A N 1
ATOM 658 C CA . ASP A 1 85 ? -8.376 20.032 14.254 1.00 70.44 85 ASP A CA 1
ATOM 659 C C . ASP A 1 85 ? -8.970 18.769 13.607 1.00 70.44 85 ASP A C 1
ATOM 661 O O . ASP A 1 85 ? -9.660 17.988 14.258 1.00 70.44 85 ASP A O 1
ATOM 665 N N . ALA A 1 86 ? -8.601 18.475 12.354 1.00 74.00 86 ALA A N 1
ATOM 666 C CA . ALA A 1 86 ? -8.991 17.241 11.671 1.00 74.00 86 ALA A CA 1
ATOM 667 C C . ALA A 1 86 ? -8.382 15.987 12.325 1.00 74.00 86 ALA A C 1
ATOM 669 O O . ALA A 1 86 ? -9.088 14.999 12.535 1.00 74.00 86 ALA A O 1
ATOM 670 N N . ALA A 1 87 ? -7.097 16.028 12.693 1.00 81.19 87 ALA A N 1
ATOM 671 C CA . ALA A 1 87 ? -6.433 14.921 13.378 1.00 81.19 87 ALA A CA 1
ATOM 672 C C . ALA A 1 87 ? -7.067 14.639 14.748 1.00 81.19 87 ALA A C 1
ATOM 674 O O . ALA A 1 87 ? -7.357 13.486 15.077 1.00 81.19 87 ALA A O 1
ATOM 675 N N . GLN A 1 88 ? -7.348 15.691 15.522 1.00 86.06 88 GLN A N 1
ATOM 676 C CA . GLN A 1 88 ? -8.027 15.579 16.811 1.00 86.06 88 GLN A CA 1
ATOM 677 C C . GLN A 1 88 ? -9.474 15.089 16.653 1.00 86.06 88 GLN A C 1
ATOM 679 O O . GLN A 1 88 ? -9.910 14.200 17.388 1.00 86.06 88 GLN A O 1
ATOM 684 N N . SER A 1 89 ? -10.195 15.603 15.655 1.00 88.25 89 SER A N 1
ATOM 685 C CA . SER A 1 89 ? -11.541 15.154 15.297 1.00 88.25 89 SER A CA 1
ATOM 686 C C . SER A 1 89 ? -11.563 13.675 14.918 1.00 88.25 89 SER A C 1
ATOM 688 O O . SER A 1 89 ? -12.458 12.944 15.342 1.00 88.25 89 SER A O 1
ATOM 690 N N . ALA A 1 90 ? -10.554 13.178 14.196 1.00 90.38 90 ALA A N 1
ATOM 691 C CA . ALA A 1 90 ? -10.451 11.757 13.871 1.00 90.38 90 ALA A CA 1
ATOM 692 C C . ALA A 1 90 ? -10.377 10.896 15.138 1.00 90.38 90 ALA A C 1
ATOM 694 O O . ALA A 1 90 ? -11.012 9.844 15.210 1.00 90.38 90 ALA A O 1
ATOM 695 N N . GLN A 1 91 ? -9.657 11.357 16.166 1.00 93.69 91 GLN A N 1
ATOM 696 C CA . GLN A 1 91 ? -9.511 10.599 17.408 1.00 93.69 91 GLN A CA 1
ATOM 697 C C . GLN A 1 91 ? -10.826 10.449 18.176 1.00 93.69 91 GLN A C 1
ATOM 699 O O . GLN A 1 91 ? -11.050 9.385 18.764 1.00 93.69 91 GLN A O 1
ATOM 704 N N . THR A 1 92 ? -11.685 11.471 18.145 1.00 92.75 92 THR A N 1
ATOM 705 C CA . THR A 1 92 ? -12.952 11.511 18.889 1.00 92.75 92 THR A CA 1
ATOM 706 C C . THR A 1 92 ? -14.141 10.979 18.092 1.00 92.75 92 THR A C 1
ATOM 708 O O . THR A 1 92 ? -15.041 10.385 18.678 1.00 92.75 92 THR A O 1
ATOM 711 N N . THR A 1 93 ? -14.150 11.150 16.767 1.00 93.69 93 THR A N 1
ATOM 712 C CA . THR A 1 93 ? -15.318 10.834 15.925 1.00 93.69 93 THR A CA 1
ATOM 713 C C . THR A 1 93 ? -15.258 9.470 15.242 1.00 93.69 93 THR A C 1
ATOM 715 O O . THR A 1 93 ? -16.303 8.945 14.855 1.00 93.69 93 THR A O 1
ATOM 718 N N . VAL A 1 94 ? -14.069 8.875 15.097 1.00 95.25 94 VAL A N 1
ATOM 719 C CA . VAL A 1 94 ? -13.877 7.558 14.471 1.00 95.25 94 VAL A CA 1
ATOM 720 C C . VAL A 1 94 ? -13.698 6.498 15.555 1.00 95.25 94 VAL A C 1
ATOM 722 O O . VAL A 1 94 ? -12.641 6.394 16.185 1.00 95.25 94 VAL A O 1
ATOM 725 N N . LEU A 1 95 ? -14.731 5.682 15.767 1.00 95.75 95 LEU A N 1
ATOM 726 C CA . LEU A 1 95 ? -14.718 4.599 16.747 1.00 95.75 95 LEU A CA 1
ATOM 727 C C . LEU A 1 95 ? -14.464 3.263 16.049 1.00 95.75 95 LEU A C 1
ATOM 729 O O . LEU A 1 95 ? -15.243 2.831 15.201 1.00 95.75 95 LEU A O 1
ATOM 733 N N . ILE A 1 96 ? -13.376 2.588 16.414 1.00 96.81 96 ILE A N 1
ATOM 734 C CA . ILE A 1 96 ? -13.058 1.261 15.881 1.00 96.81 96 ILE A CA 1
ATOM 735 C C . ILE A 1 96 ? -13.786 0.218 16.718 1.00 96.81 96 ILE A C 1
ATOM 737 O O . ILE A 1 96 ? -13.568 0.111 17.926 1.00 96.81 96 ILE A O 1
ATOM 741 N N . LYS A 1 97 ? -14.655 -0.554 16.067 1.00 95.38 97 LYS A N 1
ATOM 742 C CA . LYS A 1 97 ? -15.453 -1.577 16.732 1.00 95.38 97 LYS A CA 1
ATOM 743 C C . LYS A 1 97 ? -14.537 -2.629 17.369 1.00 95.38 97 LYS A C 1
ATOM 745 O O . LYS A 1 97 ? -13.619 -3.134 16.725 1.00 95.38 97 LYS A O 1
ATOM 750 N N . ASP A 1 98 ? -14.805 -2.941 18.636 1.00 94.56 98 ASP A N 1
ATOM 751 C CA . ASP A 1 98 ? -14.100 -3.948 19.443 1.00 94.56 98 ASP A CA 1
ATOM 752 C C . ASP A 1 98 ? -12.575 -3.745 19.543 1.00 94.56 98 ASP A C 1
ATOM 754 O O . ASP A 1 98 ? -11.858 -4.683 19.877 1.00 94.56 98 ASP A O 1
ATOM 758 N N . ASN A 1 99 ? -12.067 -2.542 19.233 1.00 95.69 99 ASN A N 1
ATOM 759 C CA . ASN A 1 99 ? -10.633 -2.234 19.149 1.00 95.69 99 ASN A CA 1
ATOM 760 C C . ASN A 1 99 ? -9.841 -3.203 18.242 1.00 95.69 99 ASN A C 1
ATOM 762 O O . ASN A 1 99 ? -8.668 -3.495 18.490 1.00 95.69 99 ASN A O 1
ATOM 766 N N . ARG A 1 100 ? -10.489 -3.734 17.194 1.00 96.31 100 ARG A N 1
ATOM 767 C CA . ARG A 1 100 ? -9.940 -4.808 16.357 1.00 96.31 100 ARG A CA 1
ATOM 768 C C . ARG A 1 100 ? -9.901 -4.451 14.881 1.00 96.31 100 ARG A C 1
ATOM 770 O O . ARG A 1 100 ? -10.813 -3.837 14.330 1.00 96.31 100 ARG A O 1
ATOM 777 N N . ILE A 1 101 ? -8.854 -4.942 14.231 1.00 97.69 101 ILE A N 1
ATOM 778 C CA . ILE A 1 101 ? -8.740 -5.028 12.774 1.00 97.69 101 ILE A CA 1
ATOM 779 C C . ILE A 1 101 ? -8.629 -6.499 12.376 1.00 97.69 101 ILE A C 1
ATOM 781 O O . ILE A 1 101 ? -8.272 -7.343 13.193 1.00 97.69 101 ILE A O 1
ATOM 785 N N . PHE A 1 102 ? -8.904 -6.824 11.121 1.00 98.00 102 PHE A N 1
ATOM 786 C CA . PHE A 1 102 ? -8.866 -8.197 10.625 1.00 98.00 102 PHE A CA 1
ATOM 787 C C . PHE A 1 102 ? -7.818 -8.319 9.531 1.00 98.00 102 PHE A C 1
ATOM 789 O O . PHE A 1 102 ? -7.876 -7.594 8.539 1.00 98.00 102 PHE A O 1
ATOM 796 N N . ASN A 1 103 ? -6.848 -9.213 9.719 1.00 97.62 103 ASN A N 1
ATOM 797 C CA . ASN A 1 103 ? -5.758 -9.422 8.774 1.00 97.62 103 ASN A CA 1
ATOM 798 C C . ASN A 1 103 ? -6.161 -10.357 7.633 1.00 97.62 103 ASN A C 1
ATOM 800 O O . ASN A 1 103 ? -6.710 -11.436 7.857 1.00 97.62 103 ASN A O 1
ATOM 804 N N . HIS A 1 104 ? -5.783 -9.972 6.417 1.00 97.44 104 HIS A N 1
ATOM 805 C CA . HIS A 1 104 ? -5.935 -10.784 5.215 1.00 97.44 104 HIS A CA 1
ATOM 806 C C . HIS A 1 104 ? -4.575 -11.144 4.639 1.00 97.44 104 HIS A C 1
ATOM 808 O O . HIS A 1 104 ? -3.614 -10.377 4.704 1.00 97.44 104 HIS A O 1
ATOM 814 N N . LYS A 1 105 ? -4.493 -12.342 4.057 1.00 96.31 105 LYS A N 1
ATOM 815 C CA . LYS A 1 105 ? -3.259 -12.841 3.434 1.00 96.31 105 LYS A CA 1
ATOM 816 C C . LYS A 1 105 ? -3.090 -12.343 2.000 1.00 96.31 105 LYS A C 1
ATOM 818 O O . LYS A 1 105 ? -1.958 -12.234 1.541 1.00 96.31 105 LYS A O 1
ATOM 823 N N . LEU A 1 106 ? -4.204 -12.098 1.309 1.00 96.88 106 LEU A N 1
ATOM 824 C CA . LEU A 1 106 ? -4.258 -11.804 -0.119 1.00 96.88 106 LEU A CA 1
ATOM 825 C C . LEU A 1 106 ? -5.199 -10.630 -0.391 1.00 96.88 106 LEU A C 1
ATOM 827 O O . LEU A 1 106 ? -6.248 -10.516 0.244 1.00 96.88 106 LEU A O 1
ATOM 831 N N . ALA A 1 107 ? -4.832 -9.813 -1.371 1.00 97.81 107 ALA A N 1
ATOM 832 C CA . ALA A 1 107 ? -5.704 -8.846 -2.025 1.00 97.81 107 ALA A CA 1
ATOM 833 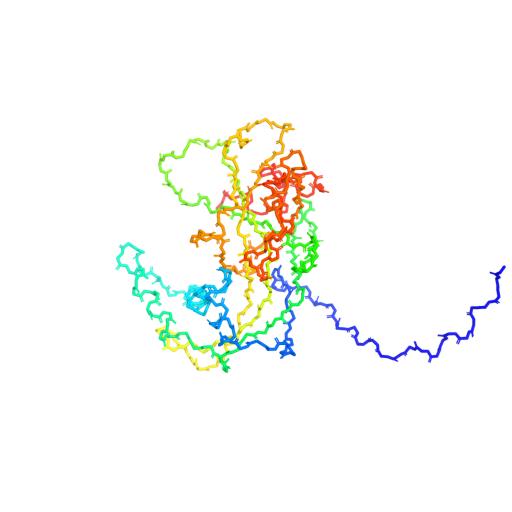C C . ALA A 1 107 ? -5.616 -9.080 -3.535 1.00 97.81 107 ALA A C 1
ATOM 835 O O . ALA A 1 107 ? -4.526 -9.337 -4.049 1.00 97.81 107 ALA A O 1
ATOM 836 N N . ARG A 1 108 ? -6.748 -9.014 -4.235 1.00 97.94 108 ARG A N 1
ATOM 837 C CA . ARG A 1 108 ? -6.791 -9.065 -5.701 1.00 97.94 108 ARG A CA 1
ATOM 838 C C . ARG A 1 108 ? -7.147 -7.693 -6.239 1.00 97.94 108 ARG A C 1
ATOM 840 O O . ARG A 1 108 ? -8.106 -7.102 -5.753 1.00 97.94 108 ARG A O 1
ATOM 847 N N . PHE A 1 109 ? -6.408 -7.211 -7.227 1.00 97.38 109 PHE A N 1
ATOM 848 C CA . PHE A 1 109 ? -6.651 -5.929 -7.886 1.00 97.38 109 PHE A CA 1
ATOM 849 C C . PHE A 1 109 ? -7.018 -6.171 -9.339 1.00 97.38 109 PHE A C 1
ATOM 851 O O . PHE A 1 109 ? -6.240 -6.779 -10.074 1.00 97.38 109 PHE A O 1
ATOM 858 N N . TYR A 1 110 ? -8.187 -5.690 -9.743 1.00 95.88 110 TYR A N 1
ATOM 859 C CA . TYR A 1 110 ? -8.691 -5.818 -11.103 1.00 95.88 110 TYR A CA 1
ATOM 860 C C . TYR A 1 110 ? -8.340 -4.560 -11.881 1.00 95.88 110 TYR A C 1
ATOM 862 O O . TYR A 1 110 ? -8.610 -3.449 -11.428 1.00 95.88 110 TYR A O 1
ATOM 870 N N . HIS A 1 111 ? -7.752 -4.723 -13.059 1.00 93.50 111 HIS A N 1
ATOM 871 C CA . HIS A 1 111 ? -7.349 -3.597 -13.888 1.00 93.50 111 HIS A CA 1
ATOM 872 C C . HIS A 1 111 ? -7.660 -3.846 -15.357 1.00 93.50 111 HIS A C 1
ATOM 874 O O . HIS A 1 111 ? -7.610 -4.974 -15.850 1.00 93.50 111 HIS A O 1
ATOM 880 N N . THR A 1 112 ? -7.953 -2.757 -16.062 1.00 94.06 112 THR A N 1
ATOM 881 C CA . THR A 1 112 ? -8.091 -2.764 -17.516 1.00 94.06 112 THR A CA 1
ATOM 882 C C . THR A 1 112 ? -6.712 -2.603 -18.149 1.00 94.06 112 THR A C 1
ATOM 884 O O . THR A 1 112 ? -5.933 -1.721 -17.758 1.00 94.06 112 THR A O 1
ATOM 887 N N . THR A 1 113 ? -6.390 -3.476 -19.098 1.00 95.00 113 THR A N 1
ATOM 888 C CA . THR A 1 113 ? -5.142 -3.443 -19.858 1.00 95.00 113 THR A CA 1
ATOM 889 C C . THR A 1 113 ? -5.214 -2.446 -21.008 1.00 95.00 113 THR A C 1
ATOM 891 O O . THR A 1 113 ? -6.287 -1.981 -21.384 1.00 95.00 113 THR A O 1
ATOM 894 N N . TYR A 1 114 ? -4.067 -2.124 -21.604 1.00 94.81 114 TYR A N 1
ATOM 895 C CA . TYR A 1 114 ? -3.944 -1.156 -22.696 1.00 94.81 114 TYR A CA 1
ATOM 896 C C . TYR A 1 114 ? -4.896 -1.409 -23.880 1.00 94.81 114 TYR A C 1
ATOM 898 O O . TYR A 1 114 ? -5.361 -0.455 -24.500 1.00 94.81 114 TYR A O 1
ATOM 906 N N . ASP A 1 115 ? -5.205 -2.674 -24.164 1.00 94.00 115 ASP A N 1
ATOM 907 C CA . ASP A 1 115 ? -6.088 -3.150 -25.231 1.00 94.00 115 ASP A CA 1
ATOM 908 C C . ASP A 1 115 ? -7.522 -3.445 -24.750 1.00 94.00 115 ASP A C 1
ATOM 910 O O . ASP A 1 115 ? -8.250 -4.200 -25.391 1.00 94.00 115 ASP A O 1
ATOM 914 N N . VAL A 1 116 ? -7.935 -2.828 -23.635 1.00 93.75 116 VAL A N 1
ATOM 915 C CA . VAL A 1 116 ? -9.306 -2.868 -23.092 1.00 93.75 116 VAL A CA 1
ATOM 916 C C . VAL A 1 116 ? -9.736 -4.278 -22.660 1.00 93.75 116 VAL A C 1
ATOM 918 O O . VAL A 1 116 ? -10.902 -4.657 -22.756 1.00 93.75 116 VAL A O 1
ATOM 921 N N . ARG A 1 117 ? -8.797 -5.082 -22.150 1.00 93.56 117 ARG A N 1
ATOM 922 C CA . ARG A 1 117 ? -9.100 -6.379 -21.528 1.00 93.56 117 ARG A CA 1
ATOM 923 C C . ARG A 1 117 ? -9.051 -6.267 -20.015 1.00 93.56 117 ARG A C 1
ATOM 925 O O . ARG A 1 117 ? -8.363 -5.412 -19.468 1.00 93.56 117 ARG A O 1
ATOM 932 N N . GLN A 1 118 ? -9.772 -7.144 -19.331 1.00 92.69 118 GLN A N 1
ATOM 933 C CA . GLN A 1 118 ? -9.687 -7.249 -17.881 1.00 92.69 118 GLN A CA 1
ATOM 934 C C . GLN A 1 118 ? -8.549 -8.196 -17.491 1.00 92.69 118 GLN A C 1
ATOM 936 O O . GLN A 1 118 ? -8.390 -9.264 -18.081 1.00 92.69 118 GLN A O 1
ATOM 941 N N . SER A 1 119 ? -7.775 -7.799 -16.488 1.00 95.00 119 SER A N 1
ATOM 942 C CA . SER A 1 119 ? -6.729 -8.608 -15.869 1.00 95.00 119 SER A CA 1
ATOM 943 C C . SER A 1 119 ? -6.770 -8.434 -14.349 1.00 95.00 119 SER A C 1
ATOM 945 O O . SER A 1 119 ? -7.432 -7.528 -13.832 1.00 95.00 119 SER A O 1
ATOM 947 N N . GLU A 1 120 ? -6.080 -9.313 -13.626 1.00 95.75 120 GLU A N 1
ATOM 948 C CA . GLU A 1 120 ? -5.955 -9.241 -12.173 1.00 95.75 120 GLU A CA 1
ATOM 949 C C . GLU A 1 120 ? -4.504 -9.405 -11.719 1.00 95.75 120 GLU A C 1
ATOM 951 O O . GLU A 1 120 ? -3.734 -10.148 -12.323 1.00 95.75 120 GLU A O 1
ATOM 956 N N . ASP A 1 121 ? -4.155 -8.734 -10.623 1.00 96.88 121 ASP A N 1
ATOM 957 C CA . ASP A 1 121 ? -2.921 -8.973 -9.878 1.00 96.88 121 ASP A CA 1
ATOM 958 C C . ASP A 1 121 ? -3.255 -9.424 -8.455 1.00 96.88 121 ASP A C 1
ATOM 960 O O . ASP A 1 121 ? -4.116 -8.848 -7.783 1.00 96.88 121 ASP A O 1
ATOM 964 N N . VAL A 1 122 ? -2.548 -10.448 -7.975 1.00 97.75 122 VAL A N 1
ATOM 965 C CA . VAL A 1 122 ? -2.697 -10.973 -6.613 1.00 97.75 122 VAL A CA 1
ATOM 966 C C . VAL A 1 122 ? -1.513 -10.527 -5.768 1.00 97.75 122 VAL A C 1
ATOM 968 O O . VAL A 1 122 ? -0.368 -10.882 -6.042 1.00 97.75 122 VAL A O 1
ATOM 971 N N . ILE A 1 123 ? -1.804 -9.785 -4.705 1.00 98.12 123 ILE A N 1
ATOM 972 C CA . ILE A 1 123 ? -0.807 -9.245 -3.785 1.00 98.12 123 ILE A CA 1
ATOM 973 C C . ILE A 1 123 ? -0.795 -10.053 -2.493 1.00 98.12 123 ILE A C 1
ATOM 975 O O . ILE A 1 123 ? -1.827 -10.236 -1.843 1.00 98.12 123 ILE A O 1
ATOM 979 N N . ASN A 1 124 ? 0.397 -10.505 -2.104 1.00 97.25 124 ASN A N 1
ATOM 980 C CA . ASN A 1 124 ? 0.649 -11.209 -0.853 1.00 97.25 124 ASN A CA 1
ATOM 981 C C . ASN A 1 124 ? 1.882 -10.615 -0.148 1.00 97.25 124 ASN A C 1
ATOM 983 O O . ASN A 1 124 ? 3.007 -10.892 -0.581 1.00 97.25 124 ASN A O 1
ATOM 987 N N . PRO A 1 125 ? 1.708 -9.908 0.990 1.00 95.94 125 PRO A N 1
ATOM 988 C CA . PRO A 1 125 ? 2.796 -9.303 1.776 1.00 95.94 125 PRO A CA 1
ATOM 989 C C . PRO A 1 125 ? 3.864 -10.284 2.286 1.00 95.94 125 PRO A C 1
ATOM 991 O O . PRO A 1 125 ? 4.872 -9.895 2.876 1.00 95.94 125 PRO A O 1
ATOM 994 N N . ARG A 1 126 ? 3.635 -11.595 2.154 1.00 93.69 126 ARG A N 1
ATOM 995 C CA . ARG A 1 126 ? 4.574 -12.647 2.564 1.00 93.69 126 ARG A CA 1
ATOM 996 C C . ARG A 1 126 ? 5.394 -13.213 1.408 1.00 93.69 126 ARG A C 1
ATOM 998 O O . ARG A 1 126 ? 6.200 -14.104 1.646 1.00 93.69 126 ARG A O 1
ATOM 1005 N N . THR A 1 127 ? 5.200 -12.716 0.192 1.00 93.81 127 THR A N 1
ATOM 1006 C CA . THR A 1 127 ? 5.885 -13.190 -1.016 1.00 93.81 127 THR A CA 1
ATOM 1007 C C . THR A 1 127 ? 6.564 -12.026 -1.743 1.00 93.81 127 THR A C 1
ATOM 1009 O O . THR A 1 127 ? 6.277 -10.870 -1.430 1.00 93.81 127 THR A O 1
ATOM 1012 N N . PRO A 1 128 ? 7.414 -12.294 -2.749 1.00 91.75 128 PRO A N 1
ATOM 1013 C CA . PRO A 1 128 ? 7.940 -11.247 -3.625 1.00 91.75 128 PRO A CA 1
ATOM 1014 C C . PRO A 1 128 ? 6.862 -10.465 -4.402 1.00 91.75 128 PRO A C 1
ATOM 1016 O O . PRO A 1 128 ? 7.127 -9.353 -4.842 1.00 91.75 128 PRO A O 1
ATOM 1019 N N . HIS A 1 129 ? 5.641 -10.997 -4.540 1.00 93.81 129 HIS A N 1
ATOM 1020 C CA . HIS A 1 129 ? 4.501 -10.319 -5.168 1.00 93.81 129 HIS A CA 1
ATOM 1021 C C . HIS A 1 129 ? 3.776 -9.424 -4.151 1.00 93.81 129 HIS A C 1
ATOM 1023 O O . HIS A 1 129 ? 2.628 -9.668 -3.778 1.00 93.81 129 HIS A O 1
ATOM 1029 N N . CYS A 1 130 ? 4.489 -8.424 -3.633 1.00 96.81 130 CYS A N 1
ATOM 1030 C CA . CYS A 1 130 ? 3.976 -7.491 -2.626 1.00 96.81 130 CYS A CA 1
ATOM 1031 C C . CYS A 1 130 ? 4.097 -6.016 -3.021 1.00 96.81 130 CYS A C 1
ATOM 1033 O O . CYS A 1 130 ? 3.628 -5.157 -2.277 1.00 96.81 130 CYS A O 1
ATOM 1035 N N . ASP A 1 131 ? 4.696 -5.720 -4.171 1.00 98.06 131 ASP A N 1
ATOM 1036 C CA . ASP A 1 131 ? 4.912 -4.354 -4.632 1.00 98.06 131 ASP A CA 1
ATOM 1037 C C . ASP A 1 131 ? 3.765 -3.916 -5.560 1.00 98.06 131 ASP A C 1
ATOM 1039 O O . ASP A 1 131 ? 3.288 -4.675 -6.408 1.00 98.06 131 ASP A O 1
ATOM 1043 N N . ILE A 1 132 ? 3.293 -2.688 -5.360 1.00 98.25 132 ILE A N 1
ATOM 1044 C CA . ILE A 1 132 ? 2.157 -2.087 -6.067 1.00 98.25 132 ILE A CA 1
ATOM 1045 C C . ILE A 1 132 ? 2.555 -0.752 -6.690 1.00 98.25 132 ILE A C 1
ATOM 1047 O O . ILE A 1 132 ? 3.483 -0.083 -6.225 1.00 98.25 132 ILE A O 1
ATOM 1051 N N . VAL A 1 133 ? 1.829 -0.360 -7.736 1.00 96.94 133 VAL A N 1
ATOM 1052 C CA . VAL A 1 133 ? 1.978 0.936 -8.402 1.00 96.94 133 VAL A CA 1
ATOM 1053 C C . VAL A 1 133 ? 0.689 1.752 -8.311 1.00 96.94 133 VAL A C 1
ATOM 1055 O O . VAL A 1 133 ? -0.417 1.217 -8.409 1.00 96.94 133 VAL A O 1
ATOM 1058 N N . LEU A 1 134 ? 0.847 3.058 -8.115 1.00 95.31 134 LEU A N 1
ATOM 1059 C CA . LEU A 1 134 ? -0.215 4.057 -8.033 1.00 95.31 134 LEU A CA 1
ATOM 1060 C C . LEU A 1 134 ? 0.099 5.235 -8.950 1.00 95.31 134 LEU A C 1
ATOM 1062 O O . LEU A 1 134 ? 1.239 5.401 -9.377 1.00 95.31 134 LEU A O 1
ATOM 1066 N N . LEU A 1 135 ? -0.895 6.080 -9.210 1.00 92.31 135 LEU A N 1
ATOM 1067 C CA . LEU A 1 135 ? -0.667 7.377 -9.844 1.00 92.31 135 LEU A CA 1
ATOM 1068 C C . LEU A 1 135 ? -0.099 8.370 -8.831 1.00 92.31 135 LEU A C 1
ATOM 1070 O O . LEU A 1 135 ? -0.585 8.456 -7.704 1.00 92.31 135 LEU A O 1
ATOM 1074 N N . SER A 1 136 ? 0.908 9.140 -9.242 1.00 87.31 136 SER A N 1
ATOM 1075 C CA . SER A 1 136 ? 1.289 10.352 -8.516 1.00 87.31 136 SER A CA 1
ATOM 1076 C C . SER A 1 136 ? 0.230 11.421 -8.762 1.00 87.31 136 SER A C 1
ATOM 1078 O O . SER A 1 136 ? -0.142 11.641 -9.917 1.00 87.31 136 SER A O 1
ATOM 1080 N N . ASP A 1 137 ? -0.238 12.100 -7.719 1.00 69.50 137 ASP A N 1
ATOM 1081 C CA . ASP A 1 137 ? -1.158 13.221 -7.896 1.00 69.50 137 ASP A CA 1
ATOM 1082 C C . ASP A 1 137 ? -0.456 14.359 -8.655 1.00 69.50 137 ASP A C 1
ATOM 1084 O O . ASP A 1 137 ? 0.447 15.009 -8.137 1.00 69.50 137 ASP A O 1
ATOM 1088 N N . THR A 1 138 ? -0.838 14.574 -9.915 1.00 50.53 138 THR A N 1
ATOM 1089 C CA . THR A 1 138 ? -0.330 15.668 -10.755 1.00 50.53 138 THR A CA 1
ATOM 1090 C C . THR A 1 138 ? -1.153 16.952 -10.611 1.00 50.53 138 THR A C 1
ATOM 1092 O O . THR A 1 138 ? -0.957 17.879 -11.393 1.00 50.53 138 THR A O 1
ATOM 1095 N N . LYS A 1 139 ? -2.096 17.031 -9.656 1.00 44.28 139 LYS A N 1
ATOM 1096 C CA . LYS A 1 139 ? -2.938 18.224 -9.452 1.00 44.28 139 LYS A CA 1
ATOM 1097 C C . LYS A 1 139 ? -2.311 19.301 -8.570 1.00 44.28 139 LYS A C 1
ATOM 1099 O O . LYS A 1 139 ? -2.862 20.399 -8.506 1.00 44.28 139 LYS A O 1
ATOM 1104 N N . SER A 1 140 ? -1.167 19.052 -7.929 1.00 36.53 140 SER A N 1
ATOM 1105 C CA . SER A 1 140 ? -0.394 20.140 -7.329 1.00 36.53 140 SER A CA 1
ATOM 1106 C C . SER A 1 140 ? 0.247 20.948 -8.456 1.00 36.53 140 SER A C 1
ATOM 1108 O O . SER A 1 140 ? 1.337 20.622 -8.929 1.00 36.53 140 SER A O 1
ATOM 1110 N N . GLY A 1 141 ? -0.458 21.986 -8.905 1.00 34.81 141 GLY A N 1
ATOM 1111 C CA . GLY A 1 141 ? 0.084 23.070 -9.718 1.00 34.81 141 GLY A CA 1
ATOM 1112 C C . GLY A 1 141 ? 1.106 23.872 -8.919 1.00 34.81 141 GLY A C 1
ATOM 1113 O O . GLY A 1 141 ? 0.900 25.049 -8.649 1.00 34.81 141 GLY A O 1
ATOM 1114 N N . ASP A 1 142 ? 2.187 23.220 -8.497 1.00 32.97 142 ASP A N 1
ATOM 1115 C CA . ASP A 1 142 ? 3.352 23.918 -7.996 1.00 32.97 142 ASP A CA 1
ATOM 1116 C C . ASP A 1 142 ? 4.034 24.543 -9.214 1.00 32.97 142 ASP A C 1
ATOM 1118 O O . ASP A 1 142 ? 4.556 23.855 -10.096 1.00 32.97 142 ASP A O 1
ATOM 1122 N N . VAL A 1 143 ? 3.954 25.870 -9.280 1.00 37.59 143 VAL A N 1
ATOM 1123 C CA . VAL A 1 143 ? 4.359 26.739 -10.399 1.00 37.59 143 VAL A CA 1
ATOM 1124 C C . VAL A 1 143 ? 5.874 26.654 -10.683 1.00 37.59 143 VAL A C 1
ATOM 1126 O O . VAL A 1 143 ? 6.380 27.298 -11.595 1.00 37.59 143 VAL A O 1
ATOM 1129 N N . ASN A 1 144 ? 6.601 25.800 -9.958 1.00 37.12 144 ASN A N 1
ATOM 1130 C CA . ASN A 1 144 ? 8.034 25.565 -10.104 1.00 37.12 144 ASN A CA 1
ATOM 1131 C C . ASN A 1 144 ? 8.420 24.173 -10.646 1.00 37.12 144 ASN A C 1
ATOM 1133 O O . ASN A 1 144 ? 9.612 23.858 -10.676 1.00 37.12 144 ASN A O 1
ATOM 1137 N N . GLN A 1 145 ? 7.481 23.334 -11.109 1.00 37.88 145 GLN A N 1
ATOM 1138 C CA . GLN A 1 145 ? 7.861 22.115 -11.841 1.00 37.88 145 GLN A CA 1
ATOM 1139 C C . GLN A 1 145 ? 8.121 22.396 -13.332 1.00 37.88 145 GLN A C 1
ATOM 1141 O O . GLN A 1 145 ? 7.265 22.961 -14.017 1.00 37.88 145 GLN A O 1
ATOM 1146 N N . PRO A 1 146 ? 9.283 21.987 -13.879 1.00 32.38 146 PRO A N 1
ATOM 1147 C CA . PRO A 1 146 ? 9.591 22.212 -15.280 1.00 32.38 146 PRO A CA 1
ATOM 1148 C C . PRO A 1 146 ? 8.694 21.345 -16.173 1.00 32.38 146 PRO A C 1
ATOM 1150 O O . PRO A 1 146 ? 8.640 20.129 -16.022 1.00 32.38 146 PRO A O 1
ATOM 1153 N N . VAL A 1 147 ? 8.023 22.027 -17.103 1.00 35.62 147 VAL A N 1
ATOM 1154 C CA . VAL A 1 147 ? 7.524 21.613 -18.427 1.00 35.62 147 VAL A CA 1
ATOM 1155 C C . VAL A 1 147 ? 7.160 20.130 -18.608 1.00 35.62 147 VAL A C 1
ATOM 1157 O O . VAL A 1 147 ? 8.003 19.232 -18.600 1.00 35.62 147 VAL A O 1
ATOM 1160 N N . ALA A 1 148 ? 5.876 19.919 -18.910 1.00 43.31 148 ALA A N 1
ATOM 1161 C CA . ALA A 1 148 ? 5.259 18.697 -19.415 1.00 43.31 148 ALA A CA 1
ATOM 1162 C C . ALA A 1 148 ? 6.183 17.892 -20.353 1.00 43.31 148 ALA A C 1
ATOM 1164 O O . ALA A 1 148 ? 6.339 18.203 -21.530 1.00 43.31 148 ALA A O 1
ATOM 1165 N N . GLY A 1 149 ? 6.803 16.840 -19.814 1.00 43.38 149 GLY A N 1
ATOM 1166 C CA . GLY A 1 149 ? 7.673 15.948 -20.583 1.00 43.38 149 GLY A CA 1
ATOM 1167 C C . GLY A 1 149 ? 8.494 14.961 -19.753 1.00 43.38 149 GLY A C 1
ATOM 1168 O O . GLY A 1 149 ? 8.823 13.894 -20.262 1.00 43.38 149 GLY A O 1
ATOM 1169 N N . SER A 1 150 ? 8.791 15.257 -18.479 1.00 51.59 150 SER A N 1
ATOM 1170 C CA . SER A 1 150 ? 9.767 14.472 -17.694 1.00 51.59 150 SER A CA 1
ATOM 1171 C C . SER A 1 150 ? 9.359 14.092 -16.261 1.00 51.59 150 SER A C 1
ATOM 1173 O O . SER A 1 150 ? 10.134 13.429 -15.574 1.00 51.59 150 SER A O 1
ATOM 1175 N N . ALA A 1 151 ? 8.158 14.450 -15.796 1.00 67.56 151 ALA A N 1
ATOM 1176 C CA . ALA A 1 151 ? 7.701 14.065 -14.460 1.00 67.56 151 ALA A CA 1
ATOM 1177 C C . ALA A 1 151 ? 7.321 12.573 -14.414 1.00 67.56 151 ALA A C 1
ATOM 1179 O O . ALA A 1 151 ? 6.506 12.092 -15.207 1.00 67.56 151 ALA A O 1
ATOM 1180 N N . HIS A 1 152 ? 7.924 11.832 -13.485 1.00 80.12 152 HIS A N 1
ATOM 1181 C CA . HIS A 1 152 ? 7.600 10.433 -13.226 1.00 80.12 152 HIS A CA 1
ATOM 1182 C C . HIS A 1 152 ? 6.188 10.331 -12.619 1.00 80.12 152 HIS A C 1
ATOM 1184 O O . HIS A 1 152 ? 5.951 10.839 -11.529 1.00 80.12 152 HIS A O 1
ATOM 1190 N N . ARG A 1 153 ? 5.248 9.698 -13.336 1.00 87.44 153 ARG A N 1
ATOM 1191 C CA . ARG A 1 153 ? 3.795 9.748 -13.044 1.00 87.44 153 ARG A CA 1
ATOM 1192 C C . ARG A 1 153 ? 3.290 8.683 -12.069 1.00 87.44 153 ARG A C 1
ATOM 1194 O O . ARG A 1 153 ? 2.083 8.539 -11.870 1.00 87.44 153 ARG A O 1
ATOM 1201 N N . PHE A 1 154 ? 4.198 7.890 -11.518 1.00 91.88 154 PHE A N 1
ATOM 1202 C CA . PHE A 1 154 ? 3.856 6.724 -10.723 1.00 91.88 154 PHE A CA 1
ATOM 1203 C C . PHE A 1 154 ? 4.479 6.797 -9.334 1.00 91.88 154 PHE A C 1
ATOM 1205 O O . PHE A 1 154 ? 5.585 7.294 -9.148 1.00 91.88 154 PHE A O 1
ATOM 1212 N N . LEU A 1 155 ? 3.766 6.265 -8.351 1.00 94.81 155 LEU A N 1
ATOM 1213 C CA . LEU A 1 155 ? 4.286 5.995 -7.017 1.00 94.81 155 LEU A CA 1
ATOM 1214 C C . LEU A 1 155 ? 4.370 4.485 -6.832 1.00 94.81 155 LEU A C 1
ATOM 1216 O O . LEU A 1 155 ? 3.519 3.750 -7.337 1.00 94.81 155 LEU A O 1
ATOM 1220 N N . TYR A 1 156 ? 5.362 4.023 -6.077 1.00 96.88 156 TYR A N 1
ATOM 1221 C CA . TYR A 1 156 ? 5.496 2.608 -5.738 1.00 96.88 156 TYR A CA 1
ATOM 1222 C C . TYR A 1 156 ? 5.469 2.432 -4.240 1.00 96.88 156 TYR A C 1
ATOM 1224 O O . TYR A 1 156 ? 6.072 3.205 -3.489 1.00 96.88 156 TYR A O 1
ATOM 1232 N N . ALA A 1 157 ? 4.827 1.358 -3.813 1.00 97.69 157 ALA A N 1
ATOM 1233 C CA . ALA A 1 157 ? 4.813 0.970 -2.421 1.00 97.69 157 ALA A CA 1
ATOM 1234 C C . ALA A 1 157 ? 4.934 -0.543 -2.292 1.00 97.69 157 ALA A C 1
ATOM 1236 O O . ALA A 1 157 ? 4.463 -1.294 -3.144 1.00 97.69 157 ALA A O 1
ATOM 1237 N N . ARG A 1 158 ? 5.538 -0.985 -1.194 1.00 97.94 158 ARG A N 1
ATOM 1238 C CA . ARG A 1 158 ? 5.508 -2.375 -0.755 1.00 97.94 158 ARG A CA 1
ATOM 1239 C C . ARG A 1 158 ? 4.367 -2.559 0.227 1.00 97.94 158 ARG A C 1
ATOM 1241 O O . ARG A 1 158 ? 4.342 -1.903 1.268 1.00 97.94 158 ARG A O 1
ATOM 1248 N N . VAL A 1 159 ? 3.443 -3.466 -0.061 1.00 98.38 159 VAL A N 1
ATOM 1249 C CA . VAL A 1 159 ? 2.381 -3.840 0.875 1.00 98.38 159 VAL A CA 1
ATOM 1250 C C . VAL A 1 159 ? 2.974 -4.721 1.966 1.00 98.38 159 VAL A C 1
ATOM 1252 O O . VAL A 1 159 ? 3.455 -5.821 1.701 1.00 98.38 159 VAL A O 1
ATOM 1255 N N . ILE A 1 160 ? 2.910 -4.241 3.206 1.00 97.25 160 ILE A N 1
ATOM 1256 C CA . ILE A 1 160 ? 3.399 -4.956 4.394 1.00 97.25 160 ILE A CA 1
ATOM 1257 C C . ILE A 1 160 ? 2.252 -5.564 5.211 1.00 97.25 160 ILE A C 1
ATOM 1259 O O . ILE A 1 160 ? 2.456 -6.506 5.974 1.00 97.25 160 ILE A O 1
ATOM 1263 N N . GLY A 1 161 ? 1.018 -5.098 5.003 1.00 97.56 161 GLY A N 1
ATOM 1264 C CA . GLY A 1 161 ? -0.175 -5.711 5.576 1.00 97.56 161 GLY A CA 1
ATOM 1265 C C . GLY A 1 161 ? -1.447 -5.364 4.811 1.00 97.56 161 GLY A C 1
ATOM 1266 O O . GLY A 1 161 ? -1.555 -4.294 4.217 1.00 97.56 161 GLY A O 1
ATOM 1267 N N . ILE A 1 162 ? -2.408 -6.284 4.839 1.00 98.50 162 ILE A N 1
ATOM 1268 C CA . ILE A 1 162 ? -3.735 -6.129 4.239 1.00 98.50 162 ILE A CA 1
ATOM 1269 C C . ILE A 1 162 ? -4.745 -6.318 5.361 1.00 98.50 162 ILE A C 1
ATOM 1271 O O . ILE A 1 162 ? -4.701 -7.333 6.067 1.00 98.50 162 ILE A O 1
ATOM 1275 N N . TYR A 1 163 ? -5.636 -5.348 5.534 1.00 98.31 163 TYR A N 1
ATOM 1276 C CA . TYR A 1 163 ? -6.561 -5.334 6.653 1.00 98.31 163 TYR A CA 1
ATOM 1277 C C . TYR A 1 163 ? -7.950 -4.875 6.230 1.00 98.31 163 TYR A C 1
ATOM 1279 O O . TYR A 1 163 ? -8.118 -4.140 5.258 1.00 98.31 163 TYR A O 1
ATOM 1287 N N . HIS A 1 164 ? -8.943 -5.268 7.019 1.00 97.81 164 HIS A N 1
ATOM 1288 C CA . HIS A 1 164 ? -10.183 -4.514 7.105 1.00 97.81 164 HIS A CA 1
ATOM 1289 C C . HIS A 1 164 ? -10.501 -4.155 8.551 1.00 97.81 164 HIS A C 1
ATOM 1291 O O . HIS A 1 164 ? -10.031 -4.800 9.491 1.00 97.81 164 HIS A O 1
ATOM 1297 N N . VAL A 1 165 ? -11.322 -3.128 8.728 1.00 97.88 165 VAL A N 1
ATOM 1298 C CA . VAL A 1 165 ? -11.779 -2.636 10.027 1.00 97.88 165 VAL A CA 1
ATOM 1299 C C . VAL A 1 165 ? -13.253 -2.265 9.951 1.00 97.88 165 VAL A C 1
ATOM 1301 O O . VAL A 1 165 ? -13.730 -1.800 8.917 1.00 97.88 165 VAL A O 1
ATOM 1304 N N . ASN A 1 166 ? -13.975 -2.480 11.048 1.00 97.19 166 ASN A N 1
ATOM 1305 C CA . ASN A 1 166 ? -15.353 -2.026 11.196 1.00 97.19 166 ASN A CA 1
ATOM 1306 C C . ASN A 1 166 ? -15.366 -0.777 12.075 1.00 97.19 166 ASN A C 1
ATOM 1308 O O . ASN A 1 166 ? -14.812 -0.781 13.175 1.00 97.19 166 ASN A O 1
ATOM 1312 N N . VAL A 1 167 ? -16.000 0.280 11.590 1.00 95.50 167 VAL A N 1
ATOM 1313 C CA . VAL A 1 167 ? -15.922 1.620 12.169 1.00 95.50 167 VAL A CA 1
ATOM 1314 C C . VAL A 1 167 ? -17.322 2.152 12.417 1.00 95.50 167 VAL A C 1
ATOM 1316 O O . VAL A 1 167 ? -18.190 2.039 11.557 1.00 95.50 167 VAL A O 1
ATOM 1319 N N . VAL A 1 168 ? -17.537 2.764 13.574 1.00 95.19 168 VAL A N 1
ATOM 1320 C CA . VAL A 1 168 ? -18.708 3.595 13.851 1.00 95.19 168 VAL A CA 1
ATOM 1321 C C . VAL A 1 168 ? -18.247 5.047 13.826 1.00 95.19 168 VAL A C 1
ATOM 1323 O O . VAL A 1 168 ? -17.338 5.429 14.560 1.00 95.19 168 VAL A O 1
ATOM 1326 N N . TYR A 1 169 ? -18.842 5.845 12.947 1.00 92.81 169 TYR A N 1
ATOM 1327 C CA . TYR A 1 169 ? -18.570 7.274 12.860 1.00 92.81 169 TYR A CA 1
ATOM 1328 C C . TYR A 1 169 ? -19.613 8.036 13.666 1.00 92.81 169 TYR A C 1
ATOM 1330 O O . TYR A 1 169 ? -20.788 7.764 13.474 1.00 92.81 169 TYR A O 1
ATOM 1338 N N . ILE A 1 170 ? -19.198 8.967 14.529 1.00 92.31 170 ILE A N 1
ATOM 1339 C CA . ILE A 1 170 ? -20.100 9.775 15.376 1.00 92.31 170 ILE A CA 1
ATOM 1340 C C . ILE A 1 170 ? -19.961 11.289 15.159 1.00 92.31 170 ILE A C 1
ATOM 1342 O O . ILE A 1 170 ? -20.370 12.081 16.005 1.00 92.31 170 ILE A O 1
ATOM 1346 N N . GLY A 1 171 ? -19.343 11.705 14.052 1.00 88.56 171 GLY A N 1
ATOM 1347 C CA . GLY A 1 171 ? -19.160 13.119 13.729 1.00 88.56 171 GLY A CA 1
ATOM 1348 C C . GLY A 1 171 ? -20.295 13.725 12.896 1.00 88.56 171 GLY A C 1
ATOM 1349 O O . GLY A 1 171 ? -21.366 13.142 12.714 1.00 88.56 171 GLY A O 1
ATOM 1350 N N . VAL A 1 172 ? -20.047 14.932 12.386 1.00 85.06 172 VAL A N 1
ATOM 1351 C CA . VAL A 1 172 ? -21.006 15.710 11.585 1.00 85.06 172 VAL A CA 1
ATOM 1352 C C . VAL A 1 172 ? -21.419 14.940 10.328 1.00 85.06 172 VAL A C 1
ATOM 1354 O O . VAL A 1 172 ? -20.587 14.330 9.667 1.00 85.06 172 VAL A O 1
ATOM 1357 N N . GLY A 1 173 ? -22.708 14.987 9.979 1.00 79.00 173 GLY A N 1
ATOM 1358 C CA . GLY A 1 173 ? -23.244 14.294 8.801 1.00 79.00 173 GLY A CA 1
ATOM 1359 C C . GLY A 1 173 ? -23.509 12.799 9.010 1.00 79.00 173 GLY A C 1
ATOM 1360 O O . GLY A 1 173 ? -23.838 12.101 8.054 1.00 79.00 173 GLY A O 1
ATOM 1361 N N . MET A 1 174 ? -23.391 12.297 10.244 1.00 80.06 174 MET A N 1
ATOM 1362 C CA . MET A 1 174 ? -23.794 10.935 10.589 1.00 80.06 174 MET A CA 1
ATOM 1363 C C . MET A 1 174 ? -25.309 10.744 10.410 1.00 80.06 174 MET A C 1
ATOM 1365 O O . MET A 1 174 ? -26.112 11.500 10.951 1.00 80.06 174 MET A O 1
ATOM 1369 N N . THR A 1 175 ? -25.690 9.674 9.710 1.00 70.88 175 THR A N 1
ATOM 1370 C CA . THR A 1 175 ? -27.090 9.255 9.514 1.00 70.88 175 THR A CA 1
ATOM 1371 C C . THR A 1 175 ? -27.475 8.020 10.339 1.00 70.88 175 THR A C 1
ATOM 1373 O O . THR A 1 175 ? -28.642 7.637 10.367 1.00 70.88 175 THR A O 1
ATOM 1376 N N . GLY A 1 176 ? -26.519 7.398 11.039 1.00 78.19 176 GLY A N 1
ATOM 1377 C CA . GLY A 1 176 ? -26.769 6.293 11.962 1.00 78.19 176 GLY A CA 1
ATOM 1378 C C . GLY A 1 176 ? -25.494 5.649 12.511 1.00 78.19 176 GLY A C 1
ATOM 1379 O O . GLY A 1 176 ? -24.395 5.895 12.027 1.00 78.19 176 GLY A O 1
ATOM 1380 N N . TYR A 1 177 ? -25.663 4.770 13.501 1.00 84.44 177 TYR A N 1
ATOM 1381 C CA . TYR A 1 177 ? -24.568 4.114 14.236 1.00 84.44 177 TYR A CA 1
ATOM 1382 C C . TYR A 1 177 ? -24.189 2.730 13.690 1.00 84.44 177 TYR A C 1
ATOM 1384 O O . TYR A 1 177 ? -23.538 1.935 14.371 1.00 84.44 177 TYR A O 1
ATOM 1392 N N . LYS A 1 178 ? -24.625 2.394 12.471 1.00 89.38 178 LYS A N 1
ATOM 1393 C CA . LYS A 1 178 ? -24.323 1.092 11.872 1.00 89.38 178 LYS A CA 1
ATOM 1394 C C . LYS A 1 178 ? -22.822 1.019 11.555 1.00 89.38 178 LYS A C 1
ATOM 1396 O O . LYS A 1 178 ? -22.332 1.897 10.849 1.00 89.38 178 LYS A O 1
ATOM 1401 N N . PRO A 1 179 ? -22.100 -0.023 12.010 1.00 92.31 179 PRO A N 1
ATOM 1402 C CA . PRO A 1 179 ? -20.696 -0.182 11.664 1.00 92.31 179 PRO A CA 1
ATOM 1403 C C . PRO A 1 179 ? -20.494 -0.264 10.148 1.00 92.31 179 PRO A C 1
ATOM 1405 O O . PRO A 1 179 ? -21.144 -1.062 9.467 1.00 92.31 179 PRO A O 1
ATOM 1408 N N . ILE A 1 180 ? -19.569 0.545 9.643 1.00 92.62 180 ILE A N 1
ATOM 1409 C CA . ILE A 1 180 ? -19.152 0.603 8.245 1.00 92.62 180 ILE A CA 1
ATOM 1410 C C . ILE A 1 180 ? -17.807 -0.099 8.131 1.00 92.62 180 ILE A C 1
ATOM 1412 O O . ILE A 1 180 ? -16.890 0.148 8.916 1.00 92.62 180 ILE A O 1
ATOM 1416 N N . ARG A 1 181 ? -17.684 -0.989 7.150 1.00 94.88 181 ARG A N 1
ATOM 1417 C CA . ARG A 1 181 ? -16.426 -1.672 6.871 1.00 94.88 181 ARG A CA 1
ATOM 1418 C C . ARG A 1 181 ? -15.553 -0.826 5.950 1.00 94.88 181 ARG A C 1
ATOM 1420 O O . ARG A 1 181 ? -16.017 -0.387 4.903 1.00 94.88 181 ARG A O 1
ATOM 1427 N N . PHE A 1 182 ? -14.275 -0.718 6.297 1.00 96.81 182 PHE A N 1
ATOM 1428 C CA . PHE A 1 182 ? -13.231 -0.175 5.437 1.00 96.81 182 PHE A CA 1
ATOM 1429 C C . PHE A 1 182 ? -12.118 -1.199 5.247 1.00 96.81 182 PHE A C 1
ATOM 1431 O O . PHE A 1 182 ? -11.582 -1.727 6.222 1.00 96.81 182 PHE A O 1
ATOM 1438 N N . ASP A 1 183 ? -11.745 -1.436 3.995 1.00 97.88 183 ASP A N 1
ATOM 1439 C CA . ASP A 1 183 ? -10.530 -2.167 3.647 1.00 97.88 183 ASP A CA 1
ATOM 1440 C C . ASP A 1 183 ? -9.379 -1.168 3.482 1.00 97.88 183 ASP A C 1
ATOM 1442 O O . ASP A 1 183 ? -9.573 -0.080 2.932 1.00 97.88 183 ASP A O 1
ATOM 1446 N N . PHE A 1 184 ? -8.189 -1.510 3.968 1.00 98.19 184 PHE A N 1
ATOM 1447 C CA . PHE A 1 184 ? -7.004 -0.661 3.865 1.00 98.19 184 PHE A CA 1
ATOM 1448 C C . PHE A 1 184 ? -5.723 -1.492 3.777 1.00 98.19 184 PHE A C 1
ATOM 1450 O O . PHE A 1 184 ? -5.622 -2.600 4.313 1.00 98.19 184 PHE A O 1
ATOM 1457 N N . LEU A 1 185 ? -4.728 -0.940 3.091 1.00 98.56 185 LEU A N 1
ATOM 1458 C CA . LEU A 1 185 ? -3.388 -1.507 3.018 1.00 98.56 185 LEU A CA 1
ATOM 1459 C C . LEU A 1 185 ? -2.477 -0.744 3.971 1.00 98.56 185 LEU A C 1
ATOM 1461 O O . LEU A 1 185 ? -2.535 0.480 4.042 1.00 98.56 185 LEU A O 1
ATOM 1465 N N . HIS A 1 186 ? -1.607 -1.462 4.668 1.00 98.00 186 HIS A N 1
ATOM 1466 C CA . HIS A 1 186 ? -0.456 -0.871 5.332 1.00 98.00 186 HIS A CA 1
ATOM 1467 C C . HIS A 1 186 ? 0.742 -1.033 4.402 1.00 98.00 186 HIS A C 1
ATOM 1469 O O . HIS A 1 186 ? 1.075 -2.159 4.009 1.00 98.00 186 HIS A O 1
ATOM 1475 N N . VAL A 1 187 ? 1.354 0.082 4.011 1.00 97.81 187 VAL A N 1
ATOM 1476 C CA . VAL A 1 187 ? 2.382 0.104 2.970 1.00 97.81 187 VAL A CA 1
ATOM 1477 C C . VAL A 1 187 ? 3.654 0.790 3.439 1.00 97.81 187 VAL A C 1
ATOM 1479 O O . VAL A 1 187 ? 3.622 1.658 4.309 1.00 97.81 187 VAL A O 1
ATOM 1482 N N . ARG A 1 188 ? 4.772 0.412 2.818 1.00 96.75 188 ARG A N 1
ATOM 1483 C CA . ARG A 1 188 ? 6.059 1.095 2.910 1.00 96.75 188 ARG A CA 1
ATOM 1484 C C . ARG A 1 188 ? 6.385 1.742 1.570 1.00 96.75 188 ARG A C 1
ATOM 1486 O O . ARG A 1 188 ? 6.444 1.045 0.556 1.00 96.75 188 ARG A O 1
ATOM 1493 N N . TRP A 1 189 ? 6.599 3.050 1.559 1.00 96.75 189 TRP A N 1
ATOM 1494 C CA . TRP A 1 189 ? 6.808 3.803 0.325 1.00 96.75 189 TRP A CA 1
ATOM 1495 C C . TRP A 1 189 ? 8.208 3.625 -0.241 1.00 96.75 189 TRP A C 1
ATOM 1497 O O . TRP A 1 189 ? 9.195 3.554 0.492 1.00 96.75 189 TRP A O 1
ATOM 1507 N N . PHE A 1 190 ? 8.291 3.614 -1.566 1.00 95.31 190 PHE A N 1
ATOM 1508 C CA . PHE A 1 190 ? 9.536 3.840 -2.274 1.00 95.31 190 PHE A CA 1
ATOM 1509 C C . PHE A 1 190 ? 9.656 5.314 -2.668 1.00 95.31 190 PHE A C 1
ATOM 1511 O O . PHE A 1 190 ? 8.684 5.935 -3.088 1.00 95.31 190 PHE A O 1
ATOM 1518 N N . GLN A 1 191 ? 10.871 5.850 -2.598 1.00 92.50 191 GLN A N 1
ATOM 1519 C CA . GLN A 1 191 ? 11.230 7.147 -3.164 1.00 92.50 191 GLN A CA 1
ATOM 1520 C C . GLN A 1 191 ? 11.976 6.946 -4.485 1.00 92.50 191 GLN A C 1
ATOM 1522 O O . GLN A 1 191 ? 12.832 6.056 -4.599 1.00 92.50 191 GLN A O 1
ATOM 1527 N N . LEU A 1 192 ? 11.660 7.777 -5.475 1.00 89.44 192 LEU A N 1
ATOM 1528 C CA . LEU A 1 192 ? 12.375 7.812 -6.745 1.00 89.44 192 LEU A CA 1
ATOM 1529 C C . LEU A 1 192 ? 13.772 8.398 -6.536 1.00 89.44 192 LEU A C 1
ATOM 1531 O O . LEU A 1 192 ? 13.947 9.363 -5.796 1.00 89.44 192 LEU A O 1
ATOM 1535 N N . ASP A 1 193 ? 14.771 7.821 -7.193 1.00 82.94 193 ASP A N 1
ATOM 1536 C CA . ASP A 1 193 ? 16.120 8.367 -7.198 1.00 82.94 193 ASP A CA 1
ATOM 1537 C C . ASP A 1 193 ? 16.237 9.496 -8.241 1.00 82.94 193 ASP A C 1
ATOM 1539 O O . ASP A 1 193 ? 16.244 9.220 -9.450 1.00 82.94 193 ASP A O 1
ATOM 1543 N N . PRO A 1 194 ? 16.379 10.764 -7.812 1.00 65.12 194 PRO A N 1
ATOM 1544 C CA . PRO A 1 194 ? 16.399 11.903 -8.726 1.00 65.12 194 PRO A CA 1
ATOM 1545 C C . PRO A 1 194 ? 17.629 11.899 -9.643 1.00 65.12 194 PRO A C 1
ATOM 1547 O O . PRO A 1 194 ? 17.604 12.512 -10.710 1.00 65.12 194 PRO A O 1
ATOM 1550 N N . THR A 1 195 ? 18.702 11.190 -9.270 1.00 62.66 195 THR A N 1
ATOM 1551 C CA . THR A 1 195 ? 19.939 11.135 -10.065 1.00 62.66 195 THR A CA 1
ATOM 1552 C C . THR A 1 195 ? 19.800 10.280 -11.325 1.00 62.66 195 THR A C 1
ATOM 1554 O O . THR A 1 195 ? 20.553 10.474 -12.280 1.00 62.66 195 THR A O 1
ATOM 1557 N N . GLN A 1 196 ? 18.833 9.353 -11.358 1.00 55.88 196 GLN A N 1
ATOM 1558 C CA . GLN A 1 196 ? 18.583 8.462 -12.500 1.00 55.88 196 GLN A CA 1
ATOM 1559 C C . GLN A 1 196 ? 17.231 8.674 -13.180 1.00 55.88 196 GLN A C 1
ATOM 1561 O O . GLN A 1 196 ? 17.048 8.159 -14.277 1.00 55.88 196 GLN A O 1
ATOM 1566 N N . ALA A 1 197 ? 16.344 9.497 -12.613 1.00 51.81 197 ALA A N 1
ATOM 1567 C CA . ALA A 1 197 ? 15.056 9.873 -13.205 1.00 51.81 197 ALA A CA 1
ATOM 1568 C C . ALA A 1 197 ? 15.167 10.698 -14.512 1.00 51.81 197 ALA A C 1
ATOM 1570 O O . ALA A 1 197 ? 14.168 11.146 -15.070 1.00 51.81 197 ALA A O 1
ATOM 1571 N N . ARG A 1 198 ? 16.384 10.928 -15.028 1.00 49.09 198 ARG A N 1
ATOM 1572 C CA . ARG A 1 198 ? 16.633 11.698 -16.252 1.00 49.09 198 ARG A CA 1
ATOM 1573 C C . ARG A 1 198 ? 16.631 10.800 -17.490 1.00 49.09 198 ARG A C 1
ATOM 1575 O O . ARG A 1 198 ? 17.684 10.405 -17.980 1.00 49.09 198 ARG A O 1
ATOM 1582 N N . GLY A 1 199 ? 15.429 10.517 -17.991 1.00 48.59 199 GLY A N 1
ATOM 1583 C CA . GLY A 1 199 ? 15.057 10.652 -19.412 1.00 48.59 199 GLY A CA 1
ATOM 1584 C C . GLY A 1 199 ? 15.807 9.865 -20.495 1.00 48.59 199 GLY A C 1
ATOM 1585 O O . GLY A 1 199 ? 15.517 10.055 -21.672 1.00 48.59 199 GLY A O 1
ATOM 1586 N N . SER A 1 200 ? 16.741 8.977 -20.164 1.00 52.50 200 SER A N 1
ATOM 1587 C CA . SER A 1 200 ? 17.280 8.031 -21.141 1.00 52.50 200 SER A CA 1
ATOM 1588 C C . SER A 1 200 ? 16.231 6.949 -21.385 1.00 52.50 200 SER A C 1
ATOM 1590 O O . SER A 1 200 ? 15.954 6.152 -20.492 1.00 52.50 200 SER A O 1
ATOM 1592 N N . ALA A 1 201 ? 15.659 6.891 -22.593 1.00 56.62 201 ALA A N 1
ATOM 1593 C CA . ALA A 1 201 ? 14.652 5.894 -22.986 1.00 56.62 201 ALA A CA 1
ATOM 1594 C C . ALA A 1 201 ? 15.086 4.427 -22.752 1.00 56.62 201 ALA A C 1
ATOM 1596 O O . ALA A 1 201 ? 14.251 3.524 -22.766 1.00 56.62 201 ALA A O 1
ATOM 1597 N N . LEU A 1 202 ? 16.383 4.199 -22.519 1.00 62.53 202 LEU A N 1
ATOM 1598 C CA . LEU A 1 202 ? 17.010 2.894 -22.331 1.00 62.53 202 LEU A CA 1
ATOM 1599 C C . LEU A 1 202 ? 17.361 2.568 -20.870 1.00 62.53 202 LEU A C 1
ATOM 1601 O O . LEU A 1 202 ? 17.835 1.465 -20.601 1.00 62.53 202 LEU A O 1
ATOM 1605 N N . ARG A 1 203 ? 17.159 3.486 -19.914 1.00 76.50 203 ARG A N 1
ATOM 1606 C CA . ARG A 1 203 ? 17.493 3.253 -18.500 1.00 76.50 203 ARG A CA 1
ATOM 1607 C C . ARG A 1 203 ? 16.228 3.110 -17.660 1.00 76.50 203 ARG A C 1
ATOM 1609 O O . ARG A 1 203 ? 15.324 3.932 -17.743 1.00 76.50 203 ARG A O 1
ATOM 1616 N N . LEU A 1 204 ? 16.176 2.057 -16.845 1.00 87.00 204 LEU A N 1
ATOM 1617 C CA . LEU A 1 204 ? 15.079 1.844 -15.903 1.00 87.00 204 LEU A CA 1
ATOM 1618 C C . LEU A 1 204 ? 15.143 2.861 -14.764 1.00 87.00 204 LEU A C 1
ATOM 1620 O O . LEU A 1 204 ? 16.224 3.119 -14.223 1.00 87.00 204 LEU A O 1
ATOM 1624 N N . ASP A 1 205 ? 13.975 3.367 -14.370 1.00 88.06 205 ASP A N 1
ATOM 1625 C CA . ASP A 1 205 ? 13.833 4.180 -13.169 1.00 88.06 205 ASP A CA 1
ATOM 1626 C C . ASP A 1 205 ? 14.325 3.396 -11.953 1.00 88.06 205 ASP A C 1
ATOM 1628 O O . ASP A 1 205 ? 14.123 2.181 -11.838 1.00 88.06 205 ASP A O 1
ATOM 1632 N N . ARG A 1 206 ? 14.987 4.096 -11.034 1.00 91.19 206 ARG A N 1
ATOM 1633 C CA . ARG A 1 206 ? 15.518 3.508 -9.808 1.00 91.19 206 ARG A CA 1
ATOM 1634 C C . ARG A 1 206 ? 14.779 4.071 -8.610 1.00 91.19 206 ARG A C 1
ATOM 1636 O O . ARG A 1 206 ? 14.610 5.280 -8.490 1.00 91.19 206 ARG A O 1
ATOM 1643 N N . VAL A 1 207 ? 14.388 3.188 -7.704 1.00 93.56 207 VAL A N 1
ATOM 1644 C CA . VAL A 1 207 ? 13.690 3.526 -6.468 1.00 93.56 207 VAL A CA 1
ATOM 1645 C C . VAL A 1 207 ? 14.410 2.937 -5.259 1.00 93.56 207 VAL A C 1
ATOM 1647 O O . VAL A 1 207 ? 15.161 1.965 -5.361 1.00 93.56 207 VAL A O 1
ATOM 1650 N N . SER A 1 208 ? 14.209 3.528 -4.089 1.00 94.31 208 SER A N 1
ATOM 1651 C CA . SER A 1 208 ? 14.786 3.053 -2.827 1.00 94.31 208 SER A CA 1
ATOM 1652 C C . SER A 1 208 ? 13.807 3.267 -1.681 1.00 94.31 208 SER A C 1
ATOM 1654 O O . SER A 1 208 ? 12.875 4.051 -1.808 1.00 94.31 208 SER A O 1
ATOM 1656 N N . PHE A 1 209 ? 13.994 2.584 -0.554 1.00 93.44 209 PHE A N 1
ATOM 1657 C CA . PHE A 1 209 ? 13.234 2.929 0.648 1.00 93.44 209 PHE A CA 1
ATOM 1658 C C . PHE A 1 209 ? 13.814 4.196 1.300 1.00 93.44 209 PHE A C 1
ATOM 1660 O O . PHE A 1 209 ? 15.045 4.296 1.418 1.00 93.44 209 PHE A O 1
ATOM 1667 N N . PRO A 1 210 ? 12.984 5.129 1.794 1.00 91.44 210 PRO A N 1
ATOM 1668 C CA . PRO A 1 210 ? 13.455 6.201 2.666 1.00 91.44 210 PRO A CA 1
ATOM 1669 C C . PRO A 1 210 ? 14.015 5.621 3.983 1.00 91.44 210 PRO A C 1
ATOM 1671 O O . PRO A 1 210 ? 13.901 4.412 4.239 1.00 91.44 210 PRO A O 1
ATOM 1674 N N . PRO A 1 211 ? 14.686 6.430 4.823 1.00 90.31 211 PRO A N 1
ATOM 1675 C CA . PRO A 1 211 ? 15.057 6.017 6.176 1.00 90.31 211 PRO A CA 1
ATOM 1676 C C . PRO A 1 211 ? 13.849 5.443 6.926 1.00 90.31 211 PRO A C 1
ATOM 1678 O O . PRO A 1 211 ? 12.765 6.012 6.867 1.00 90.31 211 PRO A O 1
ATOM 1681 N N . ILE A 1 212 ? 14.025 4.321 7.632 1.00 89.38 212 ILE A N 1
ATOM 1682 C CA . ILE A 1 212 ? 12.893 3.594 8.235 1.00 89.38 212 ILE A CA 1
ATOM 1683 C C . ILE A 1 212 ? 12.171 4.400 9.325 1.00 89.38 212 ILE A C 1
ATOM 1685 O O . ILE A 1 212 ? 10.967 4.264 9.496 1.00 89.38 212 ILE A O 1
ATOM 1689 N N . ALA A 1 213 ? 12.903 5.272 10.020 1.00 88.00 213 ALA A N 1
ATOM 1690 C CA . ALA A 1 213 ? 12.366 6.189 11.020 1.00 88.00 213 ALA A CA 1
ATOM 1691 C C . ALA A 1 213 ? 11.791 7.485 10.410 1.00 88.00 213 ALA A C 1
ATOM 1693 O O . ALA A 1 213 ? 11.359 8.369 11.148 1.00 88.00 213 ALA A O 1
ATOM 1694 N N . GLY A 1 214 ? 11.825 7.628 9.080 1.00 87.62 214 GLY A N 1
ATOM 1695 C CA . GLY A 1 214 ? 11.269 8.778 8.377 1.00 87.62 214 GLY A CA 1
ATOM 1696 C C . GLY A 1 214 ? 9.749 8.825 8.505 1.00 87.62 214 GLY A C 1
ATOM 1697 O O . GLY A 1 214 ? 9.085 7.792 8.450 1.00 87.62 214 GLY A O 1
ATOM 1698 N N . LYS A 1 215 ? 9.198 10.035 8.653 1.00 83.62 215 LYS A N 1
ATOM 1699 C CA . LYS A 1 215 ? 7.758 10.260 8.852 1.00 83.62 215 LYS A CA 1
ATOM 1700 C C . LYS A 1 215 ? 6.901 9.668 7.725 1.00 83.62 215 LYS A C 1
ATOM 1702 O O . LYS A 1 215 ? 5.837 9.131 7.999 1.00 83.62 215 LYS A O 1
ATOM 1707 N N . ASP A 1 216 ? 7.416 9.691 6.499 1.00 83.19 216 ASP A N 1
ATOM 1708 C CA . ASP A 1 216 ? 6.693 9.264 5.297 1.00 83.19 216 ASP A CA 1
ATOM 1709 C C . ASP A 1 216 ? 7.118 7.865 4.814 1.00 83.19 216 ASP A C 1
ATOM 1711 O O . ASP A 1 216 ? 6.854 7.474 3.678 1.00 83.19 216 ASP A O 1
ATOM 1715 N N . ALA A 1 217 ? 7.808 7.084 5.657 1.00 91.94 217 ALA A N 1
ATOM 1716 C CA . ALA A 1 217 ? 8.249 5.738 5.290 1.00 91.94 217 ALA A CA 1
ATOM 1717 C C . ALA A 1 217 ? 7.084 4.742 5.210 1.00 91.94 217 ALA A C 1
ATOM 1719 O O . ALA A 1 217 ? 7.081 3.870 4.338 1.00 91.94 217 ALA A O 1
ATOM 1720 N N . PHE A 1 218 ? 6.104 4.882 6.105 1.00 95.56 218 PHE A N 1
ATOM 1721 C CA . PHE A 1 218 ? 4.945 4.003 6.229 1.00 95.56 218 PHE A CA 1
ATOM 1722 C C . PHE A 1 218 ? 3.653 4.810 6.190 1.00 95.56 218 PHE A C 1
ATOM 1724 O O . PHE A 1 218 ? 3.598 5.925 6.701 1.00 95.56 218 PHE A O 1
ATOM 1731 N N . SER A 1 219 ? 2.600 4.246 5.603 1.00 95.56 219 SER A N 1
ATOM 1732 C CA . SER A 1 219 ? 1.274 4.870 5.628 1.00 95.56 219 SER A CA 1
ATOM 1733 C C . SER A 1 219 ? 0.156 3.854 5.404 1.00 95.56 219 SER A C 1
ATOM 1735 O O . SER A 1 219 ? 0.408 2.698 5.043 1.00 95.56 219 SER A O 1
ATOM 1737 N N . PHE A 1 220 ? -1.084 4.311 5.570 1.00 97.50 220 PHE A N 1
ATOM 1738 C CA . PHE A 1 220 ? -2.264 3.577 5.133 1.00 97.50 220 PHE A CA 1
ATOM 1739 C C . PHE A 1 220 ? -2.734 4.044 3.765 1.00 97.50 220 PHE A C 1
ATOM 1741 O O . PHE A 1 220 ? -2.748 5.237 3.466 1.00 97.50 220 PHE A O 1
ATOM 1748 N N . LEU A 1 221 ? -3.164 3.082 2.958 1.00 96.69 221 LEU A N 1
ATOM 1749 C CA . LEU A 1 221 ? -3.582 3.300 1.587 1.00 96.69 221 LEU A CA 1
ATOM 1750 C C . LEU A 1 221 ? -4.971 2.705 1.342 1.00 96.69 221 LEU A C 1
ATOM 1752 O O . LEU A 1 221 ? -5.254 1.572 1.744 1.00 96.69 221 LEU A O 1
ATOM 1756 N N . ASP A 1 222 ? -5.819 3.466 0.648 1.00 96.56 222 ASP A N 1
ATOM 1757 C CA . ASP A 1 222 ? -7.088 2.962 0.128 1.00 96.56 222 ASP A CA 1
ATOM 1758 C C . ASP A 1 222 ? -6.793 1.997 -1.037 1.00 96.56 222 ASP A C 1
ATOM 1760 O O . ASP A 1 222 ? -6.181 2.421 -2.022 1.00 96.56 222 ASP A O 1
ATOM 1764 N N . PRO A 1 223 ? -7.208 0.716 -0.966 1.00 97.12 223 PRO A N 1
ATOM 1765 C CA . PRO A 1 223 ? -6.927 -0.252 -2.019 1.00 97.12 223 PRO A CA 1
ATOM 1766 C C . PRO A 1 223 ? -7.499 0.156 -3.389 1.00 97.12 223 PRO A C 1
ATOM 1768 O O . PRO A 1 223 ? -6.975 -0.280 -4.408 1.00 97.12 223 PRO A O 1
ATOM 1771 N N . SER A 1 224 ? -8.525 1.015 -3.441 1.00 94.50 224 SER A N 1
ATOM 1772 C CA . SER A 1 224 ? -9.085 1.528 -4.703 1.00 94.50 224 SER A CA 1
ATOM 1773 C C . SER A 1 224 ? -8.133 2.434 -5.493 1.00 94.50 224 SER A C 1
ATOM 1775 O O . SER A 1 224 ? -8.343 2.633 -6.687 1.00 94.50 224 SER A O 1
ATOM 1777 N N . LEU A 1 225 ? -7.083 2.965 -4.857 1.00 94.38 225 LEU A N 1
ATOM 1778 C CA . LEU A 1 225 ? -6.074 3.811 -5.507 1.00 94.38 225 LEU A CA 1
ATOM 1779 C C . LEU A 1 225 ? -4.961 3.000 -6.187 1.00 94.38 225 LEU A C 1
ATOM 1781 O O . LEU A 1 225 ? -4.125 3.562 -6.897 1.00 94.38 225 LEU A O 1
ATOM 1785 N N . VAL A 1 226 ? -4.914 1.688 -5.949 1.00 96.44 226 VAL A N 1
ATOM 1786 C CA . VAL A 1 226 ? -3.914 0.804 -6.547 1.00 96.44 226 VAL A CA 1
ATOM 1787 C C . VAL A 1 226 ? -4.244 0.608 -8.018 1.00 96.44 226 VAL A C 1
ATOM 1789 O O . VAL A 1 226 ? -5.312 0.106 -8.354 1.00 96.44 226 VAL A O 1
ATOM 1792 N N . LEU A 1 227 ? -3.307 0.963 -8.901 1.00 95.00 227 LEU A N 1
ATOM 1793 C CA . LEU A 1 227 ? -3.477 0.700 -10.326 1.00 95.00 227 LEU A CA 1
ATOM 1794 C C . LEU A 1 227 ? -3.355 -0.788 -10.611 1.00 95.00 227 LEU A C 1
ATOM 1796 O O . LEU A 1 227 ? -4.204 -1.342 -11.302 1.00 95.00 227 LEU A O 1
ATOM 1800 N N . ARG A 1 228 ? -2.261 -1.393 -10.130 1.00 94.88 228 ARG A N 1
ATOM 1801 C CA . ARG A 1 228 ? -1.948 -2.817 -10.274 1.00 94.88 228 ARG A CA 1
ATOM 1802 C C . ARG A 1 228 ? -0.688 -3.209 -9.486 1.00 94.88 228 ARG A C 1
ATOM 1804 O O . ARG A 1 228 ? -0.070 -2.364 -8.831 1.00 94.88 228 ARG A O 1
ATOM 1811 N N . GLY A 1 229 ? -0.307 -4.485 -9.541 1.00 97.19 229 GLY A N 1
ATOM 1812 C CA . GLY A 1 229 ? 0.979 -4.958 -9.025 1.00 97.19 229 GLY A CA 1
ATOM 1813 C C . GLY A 1 229 ? 2.143 -4.490 -9.901 1.00 97.19 229 GLY A C 1
ATOM 1814 O O . GLY A 1 229 ? 1.974 -4.235 -11.093 1.00 97.19 229 GLY A O 1
ATOM 1815 N N . CYS A 1 230 ? 3.339 -4.364 -9.329 1.00 95.88 230 CYS A N 1
ATOM 1816 C CA . CYS A 1 230 ? 4.537 -4.012 -10.089 1.00 95.88 230 CYS A CA 1
ATOM 1817 C C . CYS A 1 230 ? 5.707 -4.949 -9.783 1.00 95.88 230 CYS A C 1
ATOM 1819 O O . CYS A 1 230 ? 5.747 -5.631 -8.759 1.00 95.88 230 CYS A O 1
ATOM 1821 N N . HIS A 1 231 ? 6.669 -4.997 -10.706 1.00 95.12 231 HIS A N 1
ATOM 1822 C CA . HIS A 1 231 ? 7.876 -5.796 -10.549 1.00 95.12 231 HIS A CA 1
ATOM 1823 C C . HIS A 1 231 ? 9.086 -4.890 -10.324 1.00 95.12 231 HIS A C 1
ATOM 1825 O O . HIS A 1 231 ? 9.495 -4.139 -11.215 1.00 95.12 231 HIS A O 1
ATOM 1831 N N . LEU A 1 232 ? 9.664 -4.975 -9.127 1.00 95.81 232 LEU A N 1
ATOM 1832 C CA . LEU A 1 232 ? 10.857 -4.234 -8.738 1.00 95.81 232 LEU A CA 1
ATOM 1833 C C . LEU A 1 232 ? 12.059 -5.179 -8.684 1.00 95.81 232 LEU A C 1
ATOM 1835 O O . LEU A 1 232 ? 12.090 -6.127 -7.901 1.00 95.81 232 LEU A O 1
ATOM 1839 N N . ILE A 1 233 ? 13.065 -4.912 -9.517 1.00 95.19 233 ILE A N 1
ATOM 1840 C CA . ILE A 1 233 ? 14.271 -5.736 -9.630 1.00 95.19 233 ILE A CA 1
ATOM 1841 C C . ILE A 1 233 ? 15.320 -5.202 -8.656 1.00 95.19 233 ILE A C 1
ATOM 1843 O O . ILE A 1 233 ? 15.737 -4.053 -8.799 1.00 95.19 233 ILE A O 1
ATOM 1847 N N . PRO A 1 234 ? 15.811 -5.993 -7.692 1.00 95.38 234 PRO A N 1
ATOM 1848 C CA . PRO A 1 234 ? 16.941 -5.596 -6.865 1.00 95.38 234 PRO A CA 1
ATOM 1849 C C . PRO A 1 234 ? 18.142 -5.080 -7.666 1.00 95.38 234 PRO A C 1
ATOM 1851 O O . PRO A 1 234 ? 18.623 -5.739 -8.587 1.00 95.38 234 PRO A O 1
ATOM 1854 N N . ALA A 1 235 ? 18.692 -3.928 -7.280 1.00 94.00 235 ALA A N 1
ATOM 1855 C CA . ALA A 1 235 ? 19.955 -3.449 -7.830 1.00 94.00 235 ALA A CA 1
ATOM 1856 C C . ALA A 1 235 ? 21.124 -4.208 -7.180 1.00 94.00 235 ALA A C 1
ATOM 1858 O O . ALA A 1 235 ? 21.792 -3.692 -6.281 1.00 94.00 235 ALA A O 1
ATOM 1859 N N . TYR A 1 236 ? 21.355 -5.451 -7.619 1.00 92.69 236 TYR A N 1
ATOM 1860 C CA . TYR A 1 236 ? 22.309 -6.387 -7.007 1.00 92.69 236 TYR A CA 1
ATOM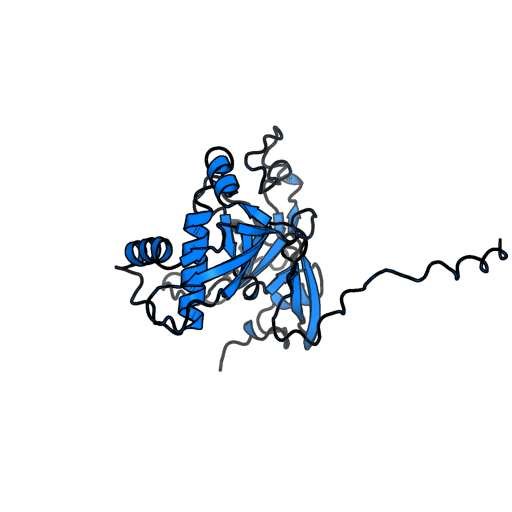 1861 C C . TYR A 1 236 ? 23.712 -5.795 -6.800 1.00 92.69 236 TYR A C 1
ATOM 1863 O O . TYR A 1 236 ? 24.327 -6.001 -5.752 1.00 92.69 236 TYR A O 1
ATOM 1871 N N . SER A 1 237 ? 24.190 -4.993 -7.756 1.00 93.06 237 SER A N 1
ATOM 1872 C CA . SER A 1 237 ? 25.495 -4.319 -7.702 1.00 93.06 237 SER A CA 1
ATOM 1873 C C . SER A 1 237 ? 25.637 -3.326 -6.542 1.00 93.06 237 SER A C 1
ATOM 1875 O O . SER A 1 237 ? 26.747 -3.085 -6.073 1.00 93.06 237 SER A O 1
ATOM 1877 N N . LEU A 1 238 ? 24.529 -2.777 -6.033 1.00 90.75 238 LEU A N 1
ATOM 1878 C CA . LEU A 1 238 ? 24.521 -1.829 -4.913 1.00 90.75 238 LEU A CA 1
ATOM 1879 C C . LEU A 1 238 ? 24.491 -2.517 -3.543 1.00 90.75 238 LEU A C 1
ATOM 1881 O O . LEU A 1 238 ? 24.594 -1.837 -2.519 1.00 90.75 238 LEU A O 1
ATOM 1885 N N . LYS A 1 239 ? 24.421 -3.854 -3.518 1.00 91.75 239 LYS A N 1
ATOM 1886 C CA . LYS A 1 239 ? 24.366 -4.693 -2.314 1.00 91.75 239 LYS A CA 1
ATOM 1887 C C . LYS A 1 239 ? 23.089 -4.479 -1.482 1.00 91.75 239 LYS A C 1
ATOM 1889 O O . LYS A 1 239 ? 22.206 -3.675 -1.799 1.00 91.75 239 LYS A O 1
ATOM 1894 N N . ARG A 1 240 ? 22.981 -5.258 -0.405 1.00 90.81 240 ARG A N 1
ATOM 1895 C CA . ARG A 1 240 ? 21.896 -5.149 0.575 1.00 90.81 240 ARG A CA 1
ATOM 1896 C C . ARG A 1 240 ? 21.994 -3.846 1.363 1.00 90.81 240 ARG A C 1
ATOM 1898 O O . ARG A 1 240 ? 23.087 -3.308 1.554 1.00 90.81 240 ARG A O 1
ATOM 1905 N N . ARG A 1 241 ? 20.842 -3.350 1.810 1.00 86.44 241 ARG A N 1
ATOM 1906 C CA . ARG A 1 241 ? 20.741 -2.173 2.677 1.00 86.44 241 ARG A CA 1
ATOM 1907 C C . ARG A 1 241 ? 21.310 -2.479 4.058 1.00 86.44 241 ARG A C 1
ATOM 1909 O O . ARG A 1 241 ? 22.195 -1.766 4.517 1.00 86.44 241 ARG A O 1
ATOM 1916 N N . ASN A 1 242 ? 20.861 -3.582 4.649 1.00 80.00 242 ASN A N 1
ATOM 1917 C CA . ASN A 1 242 ? 21.265 -4.014 5.981 1.00 80.00 242 ASN A CA 1
ATOM 1918 C C . ASN A 1 242 ? 22.310 -5.130 5.828 1.00 80.00 242 ASN A C 1
ATOM 1920 O O . ASN A 1 242 ? 21.970 -6.311 5.776 1.00 80.00 242 ASN A O 1
ATOM 1924 N N . LEU A 1 243 ? 23.589 -4.757 5.686 1.00 67.19 243 LEU A N 1
ATOM 1925 C CA . LEU A 1 243 ? 24.692 -5.718 5.493 1.00 67.19 243 LEU A CA 1
ATOM 1926 C C . LEU A 1 243 ? 24.877 -6.651 6.700 1.00 67.19 243 LEU A C 1
ATOM 1928 O O . LEU A 1 243 ? 25.248 -7.806 6.521 1.00 67.19 243 LEU A O 1
ATOM 1932 N N . GLU A 1 244 ? 24.547 -6.173 7.898 1.00 66.81 244 GLU A N 1
ATOM 1933 C CA . GLU A 1 244 ? 24.612 -6.932 9.154 1.00 66.81 244 GLU A CA 1
ATOM 1934 C C . GLU A 1 244 ? 23.359 -7.791 9.401 1.00 66.81 244 GLU A C 1
ATOM 1936 O O . GLU A 1 244 ? 23.279 -8.522 10.384 1.00 66.81 244 GLU A O 1
ATOM 1941 N N . GLY A 1 245 ? 22.351 -7.720 8.521 1.00 63.44 245 GLY A N 1
ATOM 1942 C CA . GLY A 1 245 ? 21.107 -8.480 8.670 1.00 63.44 245 GLY A CA 1
ATOM 1943 C C . GLY A 1 245 ? 20.250 -8.066 9.872 1.00 63.44 245 GLY A C 1
ATOM 1944 O O . GLY A 1 245 ? 19.354 -8.822 10.256 1.00 63.44 245 GLY A O 1
ATOM 1945 N N . ILE A 1 246 ? 20.509 -6.889 10.449 1.00 74.44 246 ILE A N 1
ATOM 1946 C CA . ILE A 1 246 ? 19.677 -6.291 11.494 1.00 74.44 246 ILE A CA 1
ATOM 1947 C C . ILE A 1 246 ? 18.311 -5.961 10.887 1.00 74.44 246 ILE A C 1
ATOM 1949 O O . ILE A 1 246 ? 18.215 -5.327 9.833 1.00 74.44 246 ILE A O 1
ATOM 1953 N N . GLN A 1 247 ? 17.261 -6.441 11.545 1.00 79.31 247 GLN A N 1
ATOM 1954 C CA . GLN A 1 247 ? 15.876 -6.171 11.190 1.00 79.31 247 GLN A CA 1
ATOM 1955 C C . GLN A 1 247 ? 15.372 -5.051 12.094 1.00 79.31 247 GLN A C 1
ATOM 1957 O O . GLN A 1 247 ? 15.330 -5.224 13.310 1.00 79.31 247 GLN A O 1
ATOM 1962 N N . LEU A 1 248 ? 15.021 -3.910 11.506 1.00 80.62 248 LEU A N 1
ATOM 1963 C CA . LEU A 1 248 ? 14.544 -2.740 12.245 1.00 80.62 248 LEU A CA 1
ATOM 1964 C C . LEU A 1 248 ?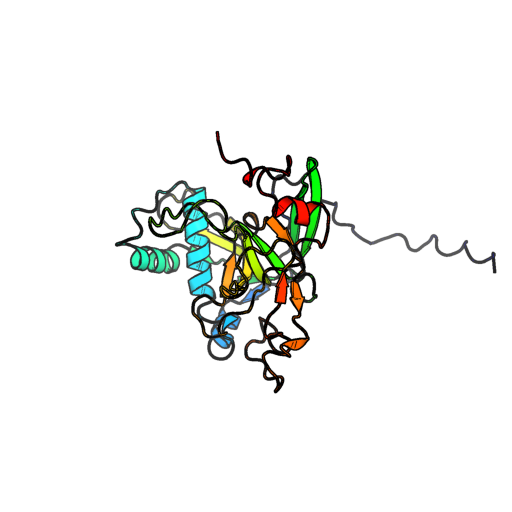 13.016 -2.735 12.382 1.00 80.62 248 LEU A C 1
ATOM 1966 O O . LEU A 1 248 ? 12.471 -1.992 13.192 1.00 80.62 248 LEU A O 1
ATOM 1970 N N . SER A 1 249 ? 12.310 -3.539 11.584 1.00 85.94 249 SER A N 1
ATOM 1971 C CA . SER A 1 249 ? 10.856 -3.674 11.662 1.00 85.94 249 SER A CA 1
ATOM 1972 C C . SER A 1 249 ? 10.425 -5.081 11.260 1.00 85.94 249 SER A C 1
ATOM 1974 O O . SER A 1 249 ? 10.660 -5.542 10.139 1.00 85.94 249 SER A O 1
ATOM 1976 N N . GLU A 1 250 ? 9.757 -5.774 12.178 1.00 86.44 250 GLU A N 1
ATOM 1977 C CA . GLU A 1 250 ? 9.210 -7.106 11.931 1.00 86.44 250 GLU A CA 1
ATOM 1978 C C . GLU A 1 250 ? 8.036 -7.060 10.962 1.00 86.44 250 GLU A C 1
ATOM 1980 O O . GLU A 1 250 ? 7.925 -7.911 10.075 1.00 86.44 250 GLU A O 1
ATOM 1985 N N . LEU A 1 251 ? 7.205 -6.025 11.072 1.00 87.56 251 LEU A N 1
ATOM 1986 C CA . LEU A 1 251 ? 6.074 -5.823 10.176 1.00 87.56 251 LEU A CA 1
ATOM 1987 C C . LEU A 1 251 ? 6.517 -5.621 8.724 1.00 87.56 251 LEU A C 1
ATOM 1989 O O . LEU A 1 251 ? 5.878 -6.155 7.819 1.00 87.56 251 LEU A O 1
ATOM 1993 N N . SER A 1 252 ? 7.610 -4.890 8.489 1.00 87.75 252 SER A N 1
ATOM 1994 C CA . SER A 1 252 ? 8.092 -4.614 7.130 1.00 87.75 252 SER A CA 1
ATOM 1995 C C . SER A 1 252 ? 9.114 -5.617 6.590 1.00 87.75 252 SER A C 1
ATOM 1997 O O . SER A 1 252 ? 9.383 -5.601 5.388 1.00 87.75 252 SER A O 1
ATOM 1999 N N . LYS A 1 253 ? 9.640 -6.514 7.440 1.00 86.75 253 LYS A N 1
ATOM 2000 C CA . LYS A 1 253 ? 10.608 -7.570 7.079 1.00 86.75 253 LYS A CA 1
ATOM 2001 C C . LYS A 1 253 ? 11.831 -7.026 6.332 1.00 86.75 253 LYS A C 1
ATOM 2003 O O . LYS A 1 253 ? 12.319 -7.629 5.373 1.00 86.75 253 LYS A O 1
ATOM 2008 N N . ASP A 1 254 ? 12.341 -5.892 6.797 1.00 86.19 254 ASP A N 1
ATOM 2009 C CA . ASP A 1 254 ? 13.364 -5.082 6.126 1.00 86.19 254 ASP A CA 1
ATOM 2010 C C . ASP A 1 254 ? 14.760 -5.731 6.065 1.00 86.19 254 ASP A C 1
ATOM 2012 O O . ASP A 1 254 ? 15.633 -5.287 5.319 1.00 86.19 254 ASP A O 1
ATOM 2016 N N . LYS A 1 255 ? 14.967 -6.835 6.791 1.00 86.38 255 LYS A N 1
ATOM 2017 C CA . LYS A 1 255 ? 16.229 -7.592 6.847 1.00 86.38 255 LYS A CA 1
ATOM 2018 C C . LYS A 1 255 ? 16.836 -7.905 5.474 1.00 86.38 255 LYS A C 1
ATOM 2020 O O . LYS A 1 255 ? 18.057 -7.908 5.323 1.00 86.38 255 LYS A O 1
ATOM 2025 N N . ASN A 1 256 ? 15.997 -8.216 4.486 1.00 85.75 256 ASN A N 1
ATOM 2026 C CA . ASN A 1 256 ? 16.438 -8.643 3.154 1.00 85.75 256 ASN A CA 1
ATOM 2027 C C . ASN A 1 256 ? 16.375 -7.526 2.103 1.00 85.75 256 ASN A C 1
ATOM 2029 O O . ASN A 1 256 ? 16.466 -7.810 0.907 1.00 85.75 256 ASN A O 1
ATOM 2033 N N . ASP A 1 257 ? 16.234 -6.271 2.526 1.00 91.62 257 ASP A N 1
ATOM 2034 C CA . ASP A 1 257 ? 16.136 -5.157 1.596 1.00 91.62 257 ASP A CA 1
ATOM 2035 C C . ASP A 1 257 ? 17.442 -4.883 0.851 1.00 91.62 257 ASP A C 1
ATOM 2037 O O . ASP A 1 257 ? 18.553 -4.939 1.391 1.00 91.62 257 ASP A O 1
ATOM 2041 N N . TRP A 1 258 ? 17.291 -4.493 -0.409 1.00 93.38 258 TRP A N 1
ATOM 2042 C CA . TRP A 1 258 ? 18.360 -3.956 -1.237 1.00 93.38 258 TRP A CA 1
ATOM 2043 C C . TRP A 1 258 ? 18.475 -2.444 -1.073 1.00 93.38 258 TRP A C 1
ATOM 2045 O O . TRP A 1 258 ? 17.502 -1.769 -0.727 1.00 93.38 258 TRP A O 1
ATOM 2055 N N . LYS A 1 259 ? 19.668 -1.889 -1.333 1.00 92.81 259 LYS A N 1
ATOM 2056 C CA . LYS A 1 259 ? 19.857 -0.428 -1.289 1.00 92.81 259 LYS A CA 1
ATOM 2057 C C . LYS A 1 259 ? 18.954 0.298 -2.283 1.00 92.81 259 LYS A C 1
ATOM 2059 O O . LYS A 1 259 ? 18.483 1.398 -1.998 1.00 92.81 259 LYS A O 1
ATOM 2064 N N . SER A 1 260 ? 18.711 -0.308 -3.441 1.00 94.44 260 SER A N 1
ATOM 2065 C CA . SER A 1 260 ? 17.803 0.222 -4.456 1.00 94.44 260 SER A CA 1
ATOM 2066 C C . SER A 1 260 ? 17.223 -0.899 -5.309 1.00 94.44 260 SER A C 1
ATOM 2068 O O . SER A 1 260 ? 17.732 -2.023 -5.314 1.00 94.44 260 SER A O 1
ATOM 2070 N N . TYR A 1 261 ? 16.184 -0.557 -6.059 1.00 95.69 261 TYR A N 1
ATOM 2071 C CA . TYR A 1 261 ? 15.483 -1.429 -6.984 1.00 95.69 261 TYR A CA 1
ATOM 2072 C C . TYR A 1 261 ? 15.267 -0.691 -8.307 1.00 95.69 261 TYR A C 1
ATOM 2074 O O . TYR A 1 261 ? 15.067 0.522 -8.313 1.00 95.69 261 TYR A O 1
ATOM 2082 N N . TYR A 1 262 ? 15.310 -1.411 -9.419 1.00 94.62 262 TYR A N 1
ATOM 2083 C CA . TYR A 1 262 ? 14.915 -0.916 -10.729 1.00 94.62 262 TYR A CA 1
ATOM 2084 C C . TYR A 1 262 ? 13.448 -1.230 -10.978 1.00 94.62 262 TYR A C 1
ATOM 2086 O O . TYR A 1 262 ? 12.993 -2.352 -10.748 1.00 94.62 262 TYR A O 1
ATOM 2094 N N . VAL A 1 263 ? 12.715 -0.249 -11.482 1.00 94.06 263 VAL A N 1
ATOM 2095 C CA . VAL A 1 263 ? 11.320 -0.414 -11.863 1.00 94.06 263 VAL A CA 1
ATOM 2096 C C . VAL A 1 263 ? 11.261 -1.121 -13.212 1.00 94.06 263 VAL A C 1
ATOM 2098 O O . VAL A 1 263 ? 11.681 -0.568 -14.230 1.00 94.06 263 VAL A O 1
ATOM 2101 N N . ASN A 1 264 ? 10.739 -2.349 -13.249 1.00 93.75 264 ASN A N 1
ATOM 2102 C CA . ASN A 1 264 ? 10.626 -3.093 -14.498 1.00 93.75 264 ASN A CA 1
ATOM 2103 C C . ASN A 1 264 ? 9.387 -2.661 -15.295 1.00 93.75 264 ASN A C 1
ATOM 2105 O O . ASN A 1 264 ? 8.359 -3.339 -15.312 1.00 93.75 264 ASN A O 1
ATOM 2109 N N . ARG A 1 265 ? 9.508 -1.540 -16.010 1.00 90.62 265 ARG A N 1
ATOM 2110 C CA . ARG A 1 265 ? 8.480 -1.055 -16.947 1.00 90.62 265 ARG A CA 1
ATOM 2111 C C . ARG A 1 265 ? 8.208 -2.001 -18.122 1.00 90.62 265 ARG A C 1
ATOM 2113 O O . ARG A 1 265 ? 7.221 -1.808 -18.811 1.00 90.62 265 ARG A O 1
ATOM 2120 N N . PHE A 1 266 ? 9.046 -3.014 -18.350 1.00 91.50 266 PHE A N 1
ATOM 2121 C CA . PHE A 1 266 ? 8.895 -3.996 -19.429 1.00 91.50 266 PHE A CA 1
ATOM 2122 C C . PHE A 1 266 ? 8.496 -5.388 -18.916 1.00 91.50 266 PHE A C 1
ATOM 2124 O O . PHE A 1 266 ? 8.671 -6.373 -19.627 1.00 91.50 266 PHE A O 1
ATOM 2131 N N . ALA A 1 267 ? 7.974 -5.484 -17.685 1.00 92.06 267 ALA A N 1
ATOM 2132 C CA . ALA A 1 267 ? 7.534 -6.753 -17.102 1.00 92.06 267 ALA A CA 1
ATOM 2133 C C . ALA A 1 267 ? 6.476 -7.462 -17.966 1.00 92.06 267 ALA A C 1
ATOM 2135 O O . ALA A 1 267 ? 6.492 -8.683 -18.090 1.00 92.06 267 ALA A O 1
ATOM 2136 N N . ASP A 1 268 ? 5.592 -6.684 -18.591 1.00 94.31 268 ASP A N 1
ATOM 2137 C CA . ASP A 1 268 ? 4.637 -7.140 -19.590 1.00 94.31 268 ASP A CA 1
ATOM 2138 C C . ASP A 1 268 ? 4.272 -5.991 -20.554 1.00 94.31 268 ASP A C 1
ATOM 2140 O O . ASP A 1 268 ? 4.688 -4.839 -20.374 1.00 94.31 268 ASP A O 1
ATOM 2144 N N . ARG A 1 269 ? 3.504 -6.312 -21.606 1.00 93.88 269 ARG A N 1
ATOM 2145 C CA . ARG A 1 269 ? 3.046 -5.333 -22.610 1.00 93.88 269 ARG A CA 1
ATOM 2146 C C . ARG A 1 269 ? 2.203 -4.222 -21.993 1.00 93.88 269 ARG A C 1
ATOM 2148 O O . ARG A 1 269 ? 2.343 -3.070 -22.389 1.00 93.88 269 ARG A O 1
ATOM 2155 N N . ASP A 1 270 ? 1.347 -4.564 -21.036 1.00 94.81 270 ASP A N 1
ATOM 2156 C CA . ASP A 1 270 ? 0.473 -3.595 -20.389 1.00 94.81 270 ASP A CA 1
ATOM 2157 C C . ASP A 1 270 ? 1.286 -2.582 -19.582 1.00 94.81 270 ASP A C 1
ATOM 2159 O O . ASP A 1 270 ? 1.116 -1.379 -19.772 1.00 94.81 270 ASP A O 1
ATOM 2163 N N . MET A 1 271 ? 2.238 -3.049 -18.770 1.00 92.88 271 MET A N 1
ATOM 2164 C CA . MET A 1 271 ? 3.137 -2.181 -18.028 1.00 92.88 271 MET A CA 1
ATOM 2165 C C . MET A 1 271 ? 3.923 -1.273 -18.959 1.00 92.88 271 MET A C 1
ATOM 2167 O O . MET A 1 271 ? 3.969 -0.076 -18.702 1.00 92.88 271 MET A O 1
ATOM 2171 N N . ALA A 1 272 ? 4.475 -1.796 -20.057 1.00 92.62 272 ALA A N 1
ATOM 2172 C CA . ALA A 1 272 ? 5.233 -0.982 -21.002 1.00 92.62 272 ALA A CA 1
ATOM 2173 C C . ALA A 1 272 ? 4.384 0.162 -21.565 1.00 92.62 272 ALA A C 1
ATOM 2175 O O . ALA A 1 272 ? 4.844 1.306 -21.606 1.00 92.62 272 ALA A O 1
ATOM 2176 N N . VAL A 1 273 ? 3.134 -0.117 -21.937 1.00 92.88 273 VAL A N 1
ATOM 2177 C CA . VAL A 1 273 ? 2.223 0.902 -22.464 1.00 92.88 273 VAL A CA 1
ATOM 2178 C C . VAL A 1 273 ? 1.806 1.912 -21.387 1.00 92.88 273 VAL A C 1
ATOM 2180 O O . VAL A 1 273 ? 1.689 3.088 -21.710 1.00 92.88 273 VAL A O 1
ATOM 2183 N N . ARG A 1 274 ? 1.710 1.538 -20.099 1.00 90.69 274 ARG A N 1
ATOM 2184 C CA . ARG A 1 274 ? 1.413 2.504 -19.014 1.00 90.69 274 ARG A CA 1
ATOM 2185 C C . ARG A 1 274 ? 2.437 3.639 -18.924 1.00 90.69 274 ARG A C 1
ATOM 2187 O O . ARG A 1 274 ? 2.062 4.763 -18.600 1.00 90.69 274 ARG A O 1
ATOM 2194 N N . TYR A 1 275 ? 3.713 3.372 -19.221 1.00 88.75 275 TYR A N 1
ATOM 2195 C CA . TYR A 1 275 ? 4.760 4.410 -19.254 1.00 88.75 275 TYR A CA 1
ATOM 2196 C C . TYR A 1 275 ? 4.747 5.243 -20.539 1.00 88.75 275 TYR A C 1
ATOM 2198 O O . TYR A 1 275 ? 5.366 6.305 -20.575 1.00 88.75 275 TYR A O 1
ATOM 2206 N N . HIS A 1 276 ? 4.033 4.800 -21.573 1.00 88.44 276 HIS A N 1
ATOM 2207 C CA . HIS A 1 276 ? 3.762 5.588 -22.769 1.00 88.44 276 HIS A CA 1
ATOM 2208 C C . HIS A 1 276 ? 2.389 6.247 -22.620 1.00 88.44 276 HIS A C 1
ATOM 2210 O O . HIS A 1 276 ? 1.383 5.792 -23.164 1.00 88.44 276 HIS A O 1
ATOM 2216 N N . TRP A 1 277 ? 2.364 7.302 -21.805 1.00 87.25 277 TRP A N 1
ATOM 2217 C CA . TRP A 1 277 ? 1.154 8.029 -21.426 1.00 87.25 277 TRP A CA 1
ATOM 2218 C C . TRP A 1 277 ? 0.281 8.377 -22.643 1.00 87.25 277 TRP A C 1
ATOM 2220 O O . TRP A 1 277 ? 0.780 8.950 -23.609 1.00 87.25 277 TRP A O 1
ATOM 2230 N N . GLY A 1 278 ? -1.006 8.022 -22.597 1.00 88.50 278 GLY A N 1
ATOM 2231 C CA . GLY A 1 278 ? -1.960 8.268 -23.681 1.00 88.50 278 GLY A CA 1
ATOM 2232 C C . GLY A 1 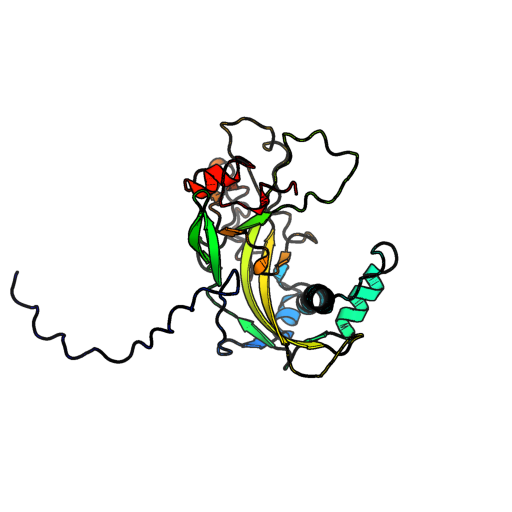278 ? -1.932 7.248 -24.827 1.00 88.50 278 GLY A C 1
ATOM 2233 O O . GLY A 1 278 ? -2.749 7.352 -25.733 1.00 88.50 278 GLY A O 1
ATOM 2234 N N . LEU A 1 279 ? -1.048 6.240 -24.822 1.00 89.88 279 LEU A N 1
ATOM 2235 C CA . LEU A 1 279 ? -1.055 5.200 -25.868 1.00 89.88 279 LEU A CA 1
ATOM 2236 C C . LEU A 1 279 ? -1.957 4.002 -25.539 1.00 89.88 279 LEU A C 1
ATOM 2238 O O . LEU A 1 279 ? -2.406 3.299 -26.443 1.00 89.88 279 LEU A O 1
ATOM 2242 N N . GLY A 1 280 ? -2.220 3.737 -24.258 1.00 91.44 280 GLY A N 1
ATOM 2243 C CA . GLY A 1 280 ? -3.073 2.626 -23.838 1.00 91.44 280 GLY A CA 1
ATOM 2244 C C . GLY A 1 280 ? -4.534 3.037 -23.782 1.00 91.44 280 GLY A C 1
ATOM 2245 O O . GLY A 1 280 ? -4.923 3.748 -22.862 1.00 91.44 280 GLY A O 1
ATOM 2246 N N . ILE A 1 281 ? -5.364 2.570 -24.716 1.00 91.00 281 ILE A N 1
ATOM 2247 C CA . ILE A 1 281 ? -6.802 2.899 -24.771 1.00 91.00 281 ILE A CA 1
ATOM 2248 C C . ILE A 1 281 ? -7.501 2.526 -23.456 1.00 91.00 281 ILE A C 1
ATOM 2250 O O . ILE A 1 281 ? -8.272 3.313 -22.915 1.00 91.00 281 ILE A O 1
ATOM 2254 N N . GLY A 1 282 ? -7.187 1.359 -22.889 1.00 89.81 282 GLY A N 1
ATOM 2255 C CA . GLY A 1 282 ? -7.759 0.945 -21.604 1.00 89.81 282 GLY A CA 1
ATOM 2256 C C . GLY A 1 282 ? -7.163 1.641 -20.373 1.00 89.81 282 GLY A C 1
ATOM 2257 O O . GLY A 1 282 ? -7.668 1.463 -19.265 1.00 89.81 282 GLY A O 1
ATOM 2258 N N . HIS A 1 283 ? -6.120 2.465 -20.526 1.00 91.50 283 HIS A N 1
ATOM 2259 C CA . HIS A 1 283 ? -5.540 3.268 -19.443 1.00 91.50 283 HIS A CA 1
ATOM 2260 C C . HIS A 1 283 ? -6.254 4.615 -19.343 1.00 91.50 283 HIS A C 1
ATOM 2262 O O . HIS A 1 283 ? -5.667 5.663 -19.603 1.00 91.50 283 HIS A O 1
ATOM 2268 N N . ILE A 1 284 ? -7.530 4.590 -18.955 1.00 88.69 284 ILE A N 1
ATOM 2269 C CA . ILE A 1 284 ? -8.427 5.761 -18.943 1.00 88.69 284 ILE A CA 1
ATOM 2270 C C . ILE A 1 284 ? -7.854 6.989 -18.216 1.00 88.69 284 ILE A C 1
ATOM 2272 O O . ILE A 1 284 ? -8.027 8.115 -18.670 1.00 88.69 284 ILE A O 1
ATOM 2276 N N . TYR A 1 285 ? -7.092 6.784 -17.140 1.00 86.62 285 TYR A N 1
ATOM 2277 C CA . TYR A 1 285 ? -6.443 7.858 -16.383 1.00 86.62 285 TYR A CA 1
ATOM 2278 C C . TYR A 1 285 ? -5.397 8.635 -17.198 1.00 86.62 285 TYR A C 1
ATOM 2280 O O . TYR A 1 285 ? -5.019 9.738 -16.814 1.00 86.62 285 TYR A O 1
ATOM 2288 N N . SER A 1 286 ? -4.905 8.058 -18.299 1.00 86.06 286 SER A N 1
ATOM 2289 C CA . SER A 1 286 ? -3.888 8.666 -19.158 1.00 86.06 286 SER A CA 1
ATOM 2290 C C . SER A 1 286 ? -4.456 9.535 -20.280 1.00 86.06 286 SER A C 1
ATOM 2292 O O . SER A 1 286 ? -3.701 10.251 -20.931 1.00 86.06 286 SER A O 1
ATOM 2294 N N . HIS A 1 287 ? -5.781 9.538 -20.443 1.00 82.75 287 HIS A N 1
ATOM 2295 C CA . HIS A 1 287 ? -6.508 10.306 -21.460 1.00 82.75 287 HIS A CA 1
ATOM 2296 C C . HIS A 1 287 ? -7.231 11.529 -20.877 1.00 82.75 287 HIS A C 1
ATOM 2298 O O . HIS A 1 287 ? -8.183 12.028 -21.466 1.00 82.75 287 HIS A O 1
ATOM 2304 N N . GLY A 1 288 ? -6.803 12.005 -19.700 1.00 63.06 288 GLY A N 1
ATOM 2305 C CA . GLY A 1 288 ? -7.412 13.136 -18.995 1.00 63.06 288 GLY A CA 1
ATOM 2306 C C . GLY A 1 288 ? -7.341 14.445 -19.786 1.00 63.06 288 GLY A C 1
ATOM 2307 O O . GLY A 1 288 ? -6.343 15.159 -19.714 1.00 63.06 288 GLY A O 1
ATOM 2308 N N . GLY A 1 289 ? -8.430 14.724 -20.503 1.00 46.69 289 GLY A N 1
ATOM 2309 C CA . GLY A 1 289 ? -8.723 15.898 -21.317 1.00 46.69 289 GLY A CA 1
ATOM 2310 C C . GLY A 1 289 ? -10.133 15.779 -21.909 1.00 46.69 289 GLY A C 1
ATOM 2311 O O . GLY A 1 289 ? -10.273 15.593 -23.114 1.00 46.69 289 GLY A O 1
ATOM 2312 N N . ALA A 1 290 ? -11.151 15.832 -21.043 1.00 31.11 290 ALA A N 1
ATOM 2313 C CA . ALA A 1 290 ? -12.543 16.181 -21.343 1.00 31.11 290 ALA A CA 1
ATOM 2314 C C . ALA A 1 290 ? -13.190 16.739 -20.068 1.00 31.11 290 ALA A C 1
ATOM 2316 O O . ALA A 1 290 ? -13.009 16.099 -19.004 1.00 31.11 290 ALA A O 1
#

pLDDT: mean 81.42, std 20.91, range [31.11, 98.56]